Protein AF-A0A5K1BP58-F1 (afdb_monomer_lite)

Structure (mmCIF, N/CA/C/O backbone):
data_AF-A0A5K1BP58-F1
#
_entry.id   AF-A0A5K1BP58-F1
#
loop_
_atom_site.group_PDB
_atom_site.id
_atom_site.type_symbol
_atom_site.label_atom_id
_atom_site.label_alt_id
_atom_site.label_comp_id
_atom_site.label_asym_id
_atom_site.label_entity_id
_atom_site.label_seq_id
_atom_site.pdbx_PDB_ins_code
_atom_site.Cartn_x
_atom_site.Cartn_y
_atom_site.Cartn_z
_atom_site.occupancy
_atom_site.B_iso_or_equiv
_atom_site.auth_seq_id
_atom_site.auth_comp_id
_atom_site.auth_asym_id
_atom_site.auth_atom_id
_atom_site.pdbx_PDB_model_num
ATOM 1 N N . MET A 1 1 ? 9.333 -46.777 -32.039 1.00 39.84 1 MET A N 1
ATOM 2 C CA . MET A 1 1 ? 10.331 -45.766 -32.448 1.00 39.84 1 MET A CA 1
ATOM 3 C C . MET A 1 1 ? 10.439 -44.750 -31.329 1.00 39.84 1 MET A C 1
ATOM 5 O O . MET A 1 1 ? 9.431 -44.158 -30.979 1.00 39.84 1 MET A O 1
ATOM 9 N N . LYS A 1 2 ? 11.606 -44.662 -30.684 1.00 29.44 2 LYS A N 1
ATOM 10 C CA . LYS A 1 2 ? 11.881 -43.714 -29.597 1.00 29.44 2 LYS A CA 1
ATOM 11 C C . LYS A 1 2 ? 12.405 -42.427 -30.227 1.00 29.44 2 LYS A C 1
ATOM 13 O O . LYS A 1 2 ? 13.470 -42.456 -30.835 1.00 29.44 2 LYS A O 1
ATOM 18 N N . GLU A 1 3 ? 11.660 -41.340 -30.100 1.00 30.08 3 GLU A N 1
ATOM 19 C CA . GLU A 1 3 ? 12.094 -40.019 -30.545 1.00 30.08 3 GLU A CA 1
ATOM 20 C C . GLU A 1 3 ? 12.873 -39.360 -29.405 1.00 30.08 3 GLU A C 1
ATOM 22 O O . GLU A 1 3 ? 12.335 -39.007 -28.357 1.00 30.08 3 GLU A O 1
ATOM 27 N N . THR A 1 4 ? 14.192 -39.310 -29.563 1.00 33.00 4 THR A N 1
ATOM 28 C CA . THR A 1 4 ? 15.118 -38.700 -28.611 1.00 33.00 4 THR A CA 1
ATOM 29 C C . THR A 1 4 ? 14.973 -37.183 -28.644 1.00 33.00 4 THR A C 1
ATOM 31 O O . THR A 1 4 ? 15.360 -36.539 -29.621 1.00 33.00 4 THR A O 1
ATOM 34 N N . ALA A 1 5 ? 14.454 -36.614 -27.556 1.00 35.44 5 ALA A N 1
ATOM 35 C CA . ALA A 1 5 ? 14.432 -35.180 -27.312 1.00 35.44 5 ALA A CA 1
ATOM 36 C C . ALA A 1 5 ? 15.861 -34.611 -27.348 1.00 35.44 5 ALA A C 1
ATOM 38 O O . ALA A 1 5 ? 16.738 -34.984 -26.565 1.00 35.44 5 ALA A O 1
ATOM 39 N N . ARG A 1 6 ? 16.103 -33.702 -28.293 1.00 32.69 6 ARG A N 1
ATOM 40 C CA . ARG A 1 6 ? 17.369 -32.987 -28.452 1.00 32.69 6 ARG A CA 1
ATOM 41 C C . ARG A 1 6 ? 17.484 -31.970 -27.315 1.00 32.69 6 ARG A C 1
ATOM 43 O O . ARG A 1 6 ? 16.868 -30.910 -27.362 1.00 32.69 6 ARG A O 1
ATOM 50 N N . ILE A 1 7 ? 18.265 -32.309 -26.293 1.00 36.19 7 ILE A N 1
ATOM 51 C CA . ILE A 1 7 ? 18.670 -31.401 -25.214 1.00 36.19 7 ILE A CA 1
ATOM 52 C C . ILE A 1 7 ? 19.302 -30.160 -25.862 1.00 36.19 7 ILE A C 1
ATOM 54 O O . ILE A 1 7 ? 20.370 -30.248 -26.477 1.0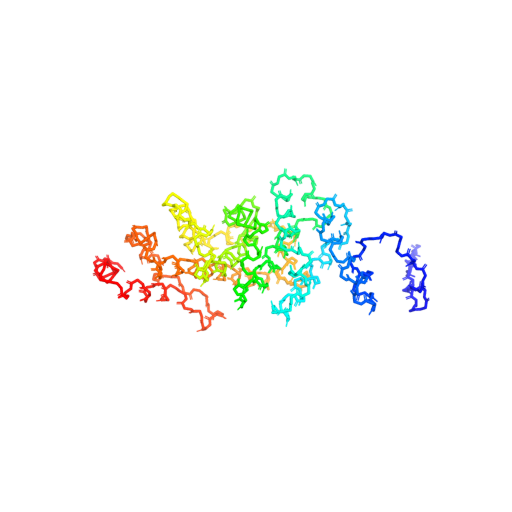0 36.19 7 ILE A O 1
ATOM 58 N N . ARG A 1 8 ? 18.631 -29.003 -25.776 1.00 36.62 8 ARG A N 1
ATOM 59 C CA . ARG A 1 8 ? 19.234 -27.717 -26.145 1.00 36.62 8 ARG A CA 1
ATOM 60 C C . ARG A 1 8 ? 20.350 -27.445 -25.140 1.00 36.62 8 ARG A C 1
ATOM 62 O O . ARG A 1 8 ? 20.094 -27.283 -23.953 1.00 36.62 8 ARG A O 1
ATOM 69 N N . ARG A 1 9 ? 21.590 -27.467 -25.629 1.00 36.41 9 ARG A N 1
ATOM 70 C CA . ARG A 1 9 ? 22.786 -27.125 -24.857 1.00 36.41 9 ARG A CA 1
ATOM 71 C C . ARG A 1 9 ? 22.635 -25.705 -24.308 1.00 36.41 9 ARG A C 1
ATOM 73 O O . ARG A 1 9 ? 22.288 -24.793 -25.055 1.00 36.41 9 ARG A O 1
ATOM 80 N N . THR A 1 10 ? 22.909 -25.544 -23.020 1.00 38.00 10 THR A N 1
ATOM 81 C CA . THR A 1 10 ? 23.137 -24.251 -22.375 1.00 38.00 10 THR A CA 1
ATOM 82 C C . THR A 1 10 ? 24.274 -23.516 -23.096 1.00 38.00 10 THR A C 1
ATOM 84 O O . THR A 1 10 ? 25.303 -24.139 -23.378 1.00 38.00 10 THR A O 1
ATOM 87 N N . PRO A 1 11 ? 24.128 -22.221 -23.429 1.00 33.44 11 PRO A N 1
ATOM 88 C CA . PRO A 1 11 ? 25.235 -21.451 -23.977 1.00 33.44 11 PRO A CA 1
ATOM 89 C C . PRO A 1 11 ? 26.313 -21.298 -22.901 1.00 33.44 11 PRO A C 1
ATOM 91 O O . PRO A 1 11 ? 26.018 -20.942 -21.760 1.00 33.44 11 PRO A O 1
ATOM 94 N N . THR A 1 12 ? 27.563 -21.581 -23.254 1.00 37.44 12 THR A N 1
ATOM 95 C CA . THR A 1 12 ? 28.723 -21.286 -22.412 1.00 37.44 12 THR A CA 1
ATOM 96 C C . THR A 1 12 ? 28.907 -19.775 -22.265 1.00 37.44 12 THR A C 1
ATOM 98 O O . THR A 1 12 ? 28.575 -18.991 -23.160 1.00 37.44 12 THR A O 1
ATOM 101 N N . THR A 1 13 ? 29.489 -19.380 -21.134 1.00 42.44 13 THR A N 1
ATOM 102 C CA . THR A 1 13 ? 29.732 -18.012 -20.642 1.00 42.44 13 THR A CA 1
ATOM 103 C C . THR A 1 13 ? 30.413 -17.060 -21.637 1.00 42.44 13 THR A C 1
ATOM 105 O O . THR A 1 13 ? 30.326 -15.848 -21.473 1.00 42.44 13 THR A O 1
ATOM 108 N N . GLU A 1 14 ? 31.030 -17.562 -22.708 1.00 32.81 14 GLU A N 1
ATOM 109 C CA . GLU A 1 14 ? 31.671 -16.744 -23.749 1.00 32.81 14 GLU A CA 1
ATOM 110 C C . GLU A 1 14 ? 30.708 -16.237 -24.839 1.00 32.81 14 GLU A C 1
ATOM 112 O O . GLU A 1 14 ? 30.996 -15.234 -25.495 1.00 32.81 14 GLU A O 1
ATOM 117 N N . THR A 1 15 ? 29.528 -16.848 -25.004 1.00 33.31 15 THR A N 1
ATOM 118 C CA . THR A 1 15 ? 28.558 -16.456 -26.054 1.00 33.31 15 THR A CA 1
ATOM 119 C C . THR A 1 15 ? 27.586 -15.338 -25.656 1.00 33.31 15 THR A C 1
ATOM 121 O O . THR A 1 15 ? 26.879 -14.814 -26.512 1.00 33.31 15 THR A O 1
ATOM 124 N N . MET A 1 16 ? 27.608 -14.879 -24.400 1.00 35.59 16 MET A N 1
ATOM 125 C CA . MET A 1 16 ? 26.837 -13.706 -23.943 1.00 35.59 16 MET A CA 1
ATOM 126 C C . MET A 1 16 ? 27.541 -12.361 -24.210 1.00 35.59 16 MET A C 1
ATOM 128 O O . MET A 1 16 ? 27.009 -11.300 -23.889 1.00 35.59 16 MET A O 1
ATOM 132 N N . SER A 1 17 ? 28.740 -12.380 -24.797 1.00 41.19 17 SER A N 1
ATOM 133 C CA . SER A 1 17 ? 29.637 -11.220 -24.882 1.00 41.19 17 SER A CA 1
ATOM 134 C C . SER A 1 17 ? 29.377 -10.252 -26.046 1.00 41.19 17 SER A C 1
ATOM 136 O O . SER A 1 17 ? 30.179 -9.344 -26.251 1.00 41.19 17 SER A O 1
ATOM 138 N N . LYS A 1 18 ? 28.277 -10.380 -26.808 1.00 38.47 18 LYS A N 1
ATOM 139 C CA . LYS A 1 18 ? 28.005 -9.461 -27.937 1.00 38.47 18 LYS A CA 1
ATOM 140 C C . LYS A 1 18 ? 26.534 -9.256 -28.319 1.00 38.47 18 LYS A C 1
ATOM 142 O O . LYS A 1 18 ? 26.235 -8.991 -29.479 1.00 38.47 18 LYS A O 1
ATOM 147 N N . TRP A 1 19 ? 25.612 -9.297 -27.359 1.00 42.03 19 TRP A N 1
ATOM 148 C CA . TRP A 1 19 ? 24.330 -8.606 -27.545 1.00 42.03 19 TRP A CA 1
ATOM 149 C C . TRP A 1 19 ? 24.497 -7.164 -27.069 1.00 42.03 19 TRP A C 1
ATOM 151 O O . TRP A 1 19 ? 24.428 -6.864 -25.879 1.00 42.03 19 TRP A O 1
ATOM 161 N N . GLN A 1 20 ? 24.829 -6.274 -28.005 1.00 46.16 20 GLN A N 1
ATOM 162 C CA . GLN A 1 20 ? 24.772 -4.841 -27.747 1.00 46.16 20 GLN A CA 1
ATOM 163 C C . GLN A 1 20 ? 23.298 -4.468 -27.631 1.00 46.16 20 GLN A C 1
ATOM 165 O O . GLN A 1 20 ? 22.574 -4.466 -28.622 1.00 46.16 20 GLN A O 1
ATOM 170 N N . CYS A 1 21 ? 22.856 -4.191 -26.407 1.00 61.09 21 CYS A N 1
ATOM 171 C CA . CYS A 1 21 ? 21.562 -3.577 -26.173 1.00 61.09 21 CYS A CA 1
ATOM 172 C C . CYS A 1 21 ? 21.518 -2.243 -26.928 1.00 61.09 21 CYS A C 1
ATOM 174 O O . CYS A 1 21 ? 22.252 -1.312 -26.600 1.00 61.09 21 CYS A O 1
ATOM 176 N N . THR A 1 22 ? 20.684 -2.163 -27.962 1.00 51.53 22 THR A N 1
ATOM 177 C CA . THR A 1 22 ? 20.500 -0.954 -28.777 1.00 51.53 22 THR A CA 1
ATOM 178 C C . THR A 1 22 ? 19.510 0.026 -28.151 1.00 51.53 22 THR A C 1
ATOM 180 O O . THR A 1 22 ? 19.392 1.159 -28.615 1.00 51.53 22 THR A O 1
ATOM 183 N N . ALA A 1 23 ? 18.805 -0.379 -27.090 1.00 57.22 23 ALA A N 1
ATOM 184 C CA . ALA A 1 23 ? 17.889 0.484 -26.364 1.00 57.22 23 ALA A CA 1
ATOM 185 C C . ALA A 1 23 ? 18.686 1.432 -25.457 1.00 57.22 23 ALA A C 1
ATOM 187 O O . ALA A 1 23 ? 19.248 1.026 -24.438 1.00 57.22 23 ALA A O 1
ATOM 188 N N . GLY A 1 24 ? 18.713 2.718 -25.810 1.00 58.06 24 GLY A N 1
ATOM 189 C CA . GLY A 1 24 ? 19.333 3.781 -25.011 1.00 58.06 24 GLY A CA 1
ATOM 190 C C . GLY A 1 24 ? 18.601 4.102 -23.699 1.00 58.06 24 GLY A C 1
ATOM 191 O O . GLY A 1 24 ? 18.733 5.224 -23.220 1.00 58.06 24 GLY A O 1
ATOM 192 N N . SER A 1 25 ? 17.794 3.176 -23.181 1.00 71.69 25 SER A N 1
ATOM 193 C CA . SER A 1 25 ? 17.038 3.249 -21.926 1.00 71.69 25 SER A CA 1
ATOM 194 C C . SER A 1 25 ? 16.909 1.872 -21.254 1.00 71.69 25 SER A C 1
ATOM 196 O O . SER A 1 25 ? 15.969 1.629 -20.524 1.00 71.69 25 SER A O 1
ATOM 198 N N . CYS A 1 26 ? 17.842 0.936 -21.457 1.00 86.50 26 CYS A N 1
ATOM 199 C CA . CYS A 1 26 ? 17.804 -0.342 -20.732 1.00 86.50 26 CYS A CA 1
ATOM 200 C C . CYS A 1 26 ? 18.307 -0.201 -19.283 1.00 86.50 26 CYS A C 1
ATOM 202 O O . CYS A 1 26 ? 19.437 0.246 -19.055 1.00 86.50 26 CYS A O 1
ATOM 204 N N . PHE A 1 27 ? 17.523 -0.681 -18.312 1.00 90.00 27 PHE A N 1
ATOM 205 C CA . PHE A 1 27 ? 17.891 -0.680 -16.891 1.00 90.00 27 PHE A CA 1
ATOM 206 C C . PHE A 1 27 ? 19.208 -1.416 -16.605 1.00 90.00 27 PHE A C 1
ATOM 208 O O . PHE A 1 27 ? 20.081 -0.902 -15.908 1.00 90.00 27 PHE A O 1
ATOM 215 N N . LEU A 1 28 ? 19.398 -2.608 -17.180 1.00 88.44 28 LEU A N 1
ATOM 216 C CA . LEU A 1 28 ? 20.611 -3.406 -16.962 1.00 88.44 28 LEU A CA 1
ATOM 217 C C . LEU A 1 28 ? 21.862 -2.742 -17.551 1.00 88.44 28 LEU A C 1
ATOM 219 O O . LEU A 1 28 ? 22.959 -2.922 -17.022 1.00 88.44 28 LEU A O 1
ATOM 223 N N . CYS A 1 29 ? 21.714 -1.974 -18.633 1.00 89.25 29 CYS A N 1
ATOM 224 C CA . CYS A 1 29 ? 22.800 -1.162 -19.173 1.00 89.25 29 CYS A CA 1
ATOM 225 C C . CYS A 1 29 ? 23.133 0.005 -18.244 1.00 89.25 29 CYS A C 1
ATOM 227 O O . CYS A 1 29 ? 24.311 0.222 -17.973 1.00 89.25 29 CYS A O 1
ATOM 229 N N . ALA A 1 30 ? 22.121 0.693 -17.706 1.00 90.44 30 ALA A N 1
ATOM 230 C CA . ALA A 1 30 ? 22.322 1.754 -16.721 1.00 90.44 30 ALA A CA 1
ATOM 231 C C . ALA A 1 30 ? 23.035 1.228 -15.461 1.00 90.44 30 ALA A C 1
ATOM 233 O O . ALA A 1 30 ? 23.990 1.837 -14.991 1.00 90.44 30 ALA A O 1
ATOM 234 N N . MET A 1 31 ? 22.666 0.040 -14.973 1.00 89.75 31 MET A N 1
ATOM 235 C CA . MET A 1 31 ? 23.330 -0.617 -13.838 1.00 89.75 31 MET A CA 1
ATOM 236 C C . MET A 1 31 ? 24.810 -0.959 -14.083 1.00 89.75 31 MET A C 1
ATOM 238 O O . MET A 1 31 ? 25.577 -1.041 -13.129 1.00 89.75 31 MET A O 1
ATOM 242 N N . LYS A 1 32 ? 25.220 -1.184 -15.338 1.00 90.56 32 LYS A N 1
ATOM 243 C CA . LYS A 1 32 ? 26.609 -1.518 -15.709 1.00 90.56 32 LYS A CA 1
ATOM 244 C C . LYS A 1 32 ? 27.457 -0.297 -16.071 1.00 90.56 32 LYS A C 1
ATOM 246 O O . LYS A 1 32 ? 28.659 -0.448 -16.283 1.00 90.56 32 LYS A O 1
ATOM 251 N N . GLU A 1 33 ? 26.850 0.880 -16.191 1.00 92.06 33 GLU A N 1
ATOM 252 C CA . GLU A 1 33 ? 27.558 2.107 -16.545 1.00 92.06 33 GLU A CA 1
ATOM 253 C C . GLU A 1 33 ? 28.444 2.556 -15.378 1.00 92.06 33 GLU A C 1
ATOM 255 O O . GLU A 1 33 ? 27.967 2.868 -14.290 1.00 92.06 33 GLU A O 1
ATOM 260 N N . SER A 1 34 ? 29.756 2.574 -15.605 1.00 91.94 34 SER A N 1
ATOM 261 C CA . SER A 1 34 ? 30.747 2.910 -14.583 1.00 91.94 34 SER A CA 1
ATOM 262 C C . SER A 1 34 ? 30.957 4.414 -14.435 1.00 91.94 34 SER A C 1
ATOM 264 O O . SER A 1 34 ? 31.454 4.859 -13.401 1.00 91.94 34 SER A O 1
ATOM 266 N N . ASN A 1 35 ? 30.591 5.213 -15.442 1.00 92.38 35 ASN A N 1
ATOM 267 C CA . ASN A 1 35 ? 30.646 6.664 -15.358 1.00 92.38 35 ASN A CA 1
ATOM 268 C C . ASN A 1 35 ? 29.411 7.207 -14.611 1.00 92.38 35 ASN A C 1
ATOM 270 O O . ASN A 1 35 ? 28.300 7.090 -15.135 1.00 92.38 35 ASN A O 1
ATOM 274 N N . PRO A 1 36 ? 29.577 7.879 -13.454 1.00 90.06 36 PRO A N 1
ATOM 275 C CA . PRO A 1 36 ? 28.446 8.347 -12.654 1.00 90.06 36 PRO A CA 1
ATOM 276 C C . PRO A 1 36 ? 27.491 9.258 -13.430 1.00 90.06 36 PRO A C 1
ATOM 278 O O . PRO A 1 36 ? 26.294 9.005 -13.448 1.00 90.06 36 PRO A O 1
ATOM 281 N N . CYS A 1 37 ? 27.998 10.255 -14.161 1.00 89.94 37 CYS A N 1
ATOM 282 C CA . CYS A 1 37 ? 27.147 11.187 -14.908 1.00 89.94 37 CYS A CA 1
ATOM 283 C C . CYS A 1 37 ? 26.307 10.481 -15.983 1.00 89.94 37 CYS A C 1
ATOM 285 O O . CYS A 1 37 ? 25.134 10.806 -16.171 1.00 89.94 37 CYS A O 1
ATOM 287 N N . LYS A 1 38 ? 26.889 9.499 -16.682 1.00 91.50 38 LYS A N 1
ATOM 288 C CA . LYS A 1 38 ? 26.158 8.701 -17.676 1.00 91.50 38 LYS A CA 1
ATOM 289 C C . LYS A 1 38 ? 25.139 7.774 -17.018 1.00 91.50 38 LYS A C 1
ATOM 291 O O . LYS A 1 38 ? 24.032 7.656 -17.534 1.00 91.50 38 LYS A O 1
ATOM 296 N N . ARG A 1 39 ? 25.488 7.163 -15.881 1.00 92.19 39 ARG A N 1
ATOM 297 C CA . ARG A 1 39 ? 24.596 6.299 -15.098 1.00 92.19 39 ARG A CA 1
ATOM 298 C C . ARG A 1 39 ? 23.369 7.069 -14.615 1.00 92.19 39 ARG A C 1
ATOM 300 O O . ARG A 1 39 ? 22.249 6.623 -14.840 1.00 92.19 39 ARG A O 1
ATOM 307 N N . MET A 1 40 ? 23.577 8.264 -14.061 1.00 90.38 40 MET A N 1
ATOM 308 C CA . MET A 1 40 ? 22.504 9.172 -13.642 1.00 90.38 40 MET A CA 1
ATOM 309 C C . MET A 1 40 ? 21.576 9.516 -14.812 1.00 90.38 40 MET A C 1
ATOM 311 O O . MET A 1 40 ? 20.371 9.295 -14.732 1.00 90.38 40 MET A O 1
ATOM 315 N N . ALA A 1 41 ? 22.134 9.984 -15.936 1.00 91.69 41 ALA A N 1
ATOM 316 C CA . ALA A 1 41 ? 21.345 10.323 -17.120 1.00 91.69 41 ALA A CA 1
ATOM 317 C C . ALA A 1 41 ? 20.565 9.114 -17.673 1.00 91.69 41 ALA A C 1
ATOM 319 O O . ALA A 1 41 ? 19.422 9.261 -18.111 1.00 91.69 41 ALA A O 1
ATOM 320 N N . ALA A 1 42 ? 21.161 7.919 -17.627 1.00 92.44 42 ALA A N 1
ATOM 321 C CA . ALA A 1 42 ? 20.520 6.683 -18.054 1.00 92.44 42 ALA A CA 1
ATOM 322 C C . ALA A 1 42 ? 19.344 6.295 -17.144 1.00 92.44 42 ALA A C 1
ATOM 324 O O . ALA A 1 42 ? 18.286 5.948 -17.666 1.00 92.44 42 ALA A O 1
ATOM 325 N N . PHE A 1 43 ? 19.481 6.400 -15.816 1.00 94.00 43 PHE A N 1
ATOM 326 C CA . PHE A 1 43 ? 18.372 6.134 -14.893 1.00 94.00 43 PHE A CA 1
ATOM 327 C C . PHE A 1 43 ? 17.255 7.161 -15.008 1.00 94.00 43 PHE A C 1
ATOM 329 O O . PHE A 1 43 ? 16.098 6.764 -15.118 1.00 94.00 43 PHE A O 1
ATOM 336 N N . SER A 1 44 ? 17.576 8.457 -15.064 1.00 93.06 44 SER A N 1
ATOM 337 C CA . SER A 1 44 ? 16.557 9.495 -15.258 1.00 93.06 44 SER A CA 1
ATOM 338 C C . SER A 1 44 ? 15.758 9.265 -16.539 1.00 93.06 44 SER A C 1
ATOM 340 O O . SER A 1 44 ? 14.540 9.426 -16.556 1.00 93.06 44 SER A O 1
ATOM 342 N N . LYS A 1 45 ? 16.430 8.848 -17.619 1.00 93.44 45 LYS A N 1
ATOM 343 C CA . LYS A 1 45 ? 15.752 8.495 -18.866 1.00 93.44 45 LYS A CA 1
ATOM 344 C C . LYS A 1 45 ? 14.911 7.224 -18.722 1.00 93.44 45 LYS A C 1
ATOM 346 O O . LYS A 1 45 ? 13.759 7.226 -19.139 1.00 93.44 45 LYS A O 1
ATOM 351 N N . TYR A 1 46 ? 15.461 6.168 -18.119 1.00 94.12 46 TYR A N 1
ATOM 352 C CA . TYR A 1 46 ? 14.746 4.910 -17.899 1.00 94.12 46 TYR A CA 1
ATOM 353 C C . TYR A 1 46 ? 13.443 5.128 -17.127 1.00 94.12 46 TYR A C 1
ATOM 355 O O . TYR A 1 46 ? 12.375 4.770 -17.613 1.00 94.12 46 TYR A O 1
ATOM 363 N N . PHE A 1 47 ? 13.517 5.773 -15.962 1.00 95.38 47 PHE A N 1
ATOM 364 C CA . PHE A 1 47 ? 12.361 6.009 -15.102 1.00 95.38 47 PHE A CA 1
ATOM 365 C C . PHE A 1 47 ? 11.305 6.902 -15.768 1.00 95.38 47 PHE A C 1
ATOM 367 O O . PHE A 1 47 ? 10.107 6.679 -15.600 1.00 95.38 47 PHE A O 1
ATOM 374 N N . LYS A 1 48 ? 11.708 7.851 -16.615 1.00 93.12 48 LYS A N 1
ATOM 375 C CA . LYS A 1 48 ? 10.753 8.657 -17.384 1.00 93.12 48 LYS A CA 1
ATOM 376 C C . LYS A 1 48 ? 9.962 7.845 -18.420 1.00 93.12 48 LYS A C 1
ATOM 378 O O . LYS A 1 48 ? 8.816 8.173 -18.714 1.00 93.12 48 LYS A O 1
ATOM 383 N N . GLU A 1 49 ? 10.572 6.819 -19.005 1.00 92.62 49 GLU A N 1
ATOM 384 C CA . GLU A 1 49 ? 9.999 6.073 -20.133 1.00 92.62 49 GLU A CA 1
ATOM 385 C C . GLU A 1 49 ? 9.325 4.757 -19.705 1.00 92.62 49 GLU A C 1
ATOM 387 O O . GLU A 1 49 ? 8.408 4.299 -20.381 1.00 92.62 49 GLU A O 1
ATOM 392 N N . VAL A 1 50 ? 9.735 4.162 -18.578 1.00 92.38 50 VAL A N 1
ATOM 393 C CA . VAL A 1 50 ? 9.376 2.783 -18.192 1.00 92.38 50 VAL A CA 1
ATOM 394 C C . VAL A 1 50 ? 7.870 2.515 -18.141 1.00 92.38 50 VAL A C 1
ATOM 396 O O . VAL A 1 50 ? 7.436 1.453 -18.571 1.00 92.38 50 VAL A O 1
ATOM 399 N N . ALA A 1 51 ? 7.057 3.471 -17.685 1.00 90.81 51 ALA A N 1
ATOM 400 C CA . ALA A 1 51 ? 5.608 3.285 -17.594 1.00 90.81 51 ALA A CA 1
ATOM 401 C C . ALA A 1 51 ? 4.907 3.229 -18.964 1.00 90.81 51 ALA A C 1
ATOM 403 O O . ALA A 1 51 ? 3.809 2.684 -19.074 1.00 90.81 51 ALA A O 1
ATOM 404 N N . HIS A 1 52 ? 5.550 3.748 -20.012 1.00 88.38 52 HIS A N 1
ATOM 405 C CA . HIS A 1 52 ? 4.999 3.870 -21.363 1.00 88.38 52 HIS A CA 1
ATOM 406 C C . HIS A 1 52 ? 5.541 2.807 -22.326 1.00 88.38 52 HIS A C 1
ATOM 408 O O . HIS A 1 52 ? 5.040 2.676 -23.440 1.00 88.38 52 HIS A O 1
ATOM 414 N N . ASN A 1 53 ? 6.556 2.050 -21.907 1.00 86.19 53 ASN A N 1
ATOM 415 C CA . ASN A 1 53 ? 7.200 1.036 -22.727 1.00 86.19 53 ASN A CA 1
ATOM 416 C C . ASN A 1 53 ? 6.621 -0.349 -22.421 1.00 86.19 53 ASN A C 1
ATOM 418 O O . ASN A 1 53 ? 6.482 -0.729 -21.260 1.00 86.19 53 ASN A O 1
ATOM 422 N N . ASP A 1 54 ? 6.350 -1.133 -23.462 1.00 86.31 54 ASP A N 1
ATOM 423 C CA . ASP A 1 54 ? 5.961 -2.541 -23.325 1.00 86.31 54 ASP A CA 1
ATOM 424 C C . ASP A 1 54 ? 7.211 -3.431 -23.297 1.00 86.31 54 ASP A C 1
ATOM 426 O O . ASP A 1 54 ? 7.499 -4.177 -24.234 1.00 86.31 54 ASP A O 1
ATOM 430 N N . ASP A 1 55 ? 8.001 -3.294 -22.230 1.00 86.38 55 ASP A N 1
ATOM 431 C CA . ASP A 1 55 ? 9.187 -4.121 -21.997 1.00 86.38 55 ASP A CA 1
ATOM 432 C C . ASP A 1 55 ? 8.775 -5.481 -21.395 1.00 86.38 55 ASP A C 1
ATOM 434 O O . ASP A 1 55 ? 8.286 -5.517 -20.260 1.00 86.38 55 ASP A O 1
ATOM 438 N N . PRO A 1 56 ? 8.973 -6.611 -22.106 1.00 85.06 56 PRO A N 1
ATOM 439 C CA . PRO A 1 56 ? 8.615 -7.934 -21.594 1.00 85.06 56 PRO A CA 1
ATOM 440 C C . PRO A 1 56 ? 9.399 -8.329 -20.332 1.00 85.06 56 PRO A C 1
ATOM 442 O O . PRO A 1 56 ? 8.929 -9.177 -19.576 1.00 85.06 56 PRO A O 1
ATOM 445 N N . ASP A 1 57 ? 10.559 -7.711 -20.080 1.00 88.88 57 ASP A N 1
ATOM 446 C CA . ASP A 1 57 ? 11.416 -7.997 -18.926 1.00 88.88 57 ASP A CA 1
ATOM 447 C C . ASP A 1 57 ? 11.154 -7.050 -17.735 1.00 88.88 57 ASP A C 1
ATOM 449 O O . ASP A 1 57 ? 11.833 -7.136 -16.704 1.00 88.88 57 ASP A O 1
ATOM 453 N N . LEU A 1 58 ? 10.156 -6.159 -17.824 1.00 93.94 58 LEU A N 1
ATOM 454 C CA . LEU A 1 58 ? 9.880 -5.143 -16.801 1.00 93.94 58 LEU A CA 1
ATOM 455 C C . LEU A 1 58 ? 9.682 -5.746 -15.404 1.00 93.94 58 LEU A C 1
ATOM 457 O O . LEU A 1 58 ? 10.213 -5.234 -14.420 1.00 93.94 58 LEU A O 1
ATOM 461 N N . VAL A 1 59 ? 8.983 -6.874 -15.298 1.00 95.19 59 VAL A N 1
ATOM 462 C CA . VAL A 1 59 ? 8.740 -7.550 -14.011 1.00 95.19 59 VAL A CA 1
ATOM 463 C C . VAL A 1 59 ? 10.039 -7.999 -13.347 1.00 95.19 59 VAL A C 1
ATOM 465 O O . VAL A 1 59 ? 10.200 -7.842 -12.136 1.00 95.19 59 VAL A O 1
ATOM 468 N N . LEU A 1 60 ? 11.004 -8.494 -14.128 1.00 94.25 60 LEU A N 1
ATOM 469 C CA . LEU A 1 60 ? 12.322 -8.869 -13.616 1.00 94.25 60 LEU A CA 1
ATOM 470 C C . LEU A 1 60 ? 13.080 -7.639 -13.100 1.00 94.25 60 LEU A C 1
ATOM 472 O O . LEU A 1 60 ? 13.733 -7.701 -12.050 1.00 94.25 60 LEU A O 1
ATOM 476 N N . VAL A 1 61 ? 12.971 -6.514 -13.812 1.00 95.75 61 VAL A N 1
ATOM 477 C CA . VAL A 1 61 ? 13.555 -5.242 -13.377 1.00 95.75 61 VAL A CA 1
ATOM 478 C C . VAL A 1 61 ? 12.917 -4.765 -12.074 1.00 95.75 61 VAL A C 1
ATOM 480 O O . VAL A 1 61 ? 13.646 -4.462 -11.130 1.00 95.75 61 VAL A O 1
ATOM 483 N N . LEU A 1 62 ? 11.587 -4.751 -11.969 1.00 97.69 62 LEU A N 1
ATOM 484 C CA . LEU A 1 62 ? 10.890 -4.313 -10.756 1.00 97.69 62 LEU A CA 1
ATOM 485 C C . LEU A 1 62 ? 11.156 -5.237 -9.565 1.00 97.69 62 LEU A C 1
ATOM 487 O O . LEU A 1 62 ? 11.415 -4.753 -8.466 1.00 97.69 62 LEU A O 1
ATOM 491 N N . SER A 1 63 ? 11.192 -6.556 -9.768 1.00 96.19 63 SER A N 1
ATOM 492 C CA . SER A 1 63 ? 11.583 -7.496 -8.711 1.00 96.19 63 SER A CA 1
ATOM 493 C C . SER A 1 63 ? 13.013 -7.231 -8.224 1.00 96.19 63 SER A C 1
ATOM 495 O O . SER A 1 63 ? 13.303 -7.364 -7.032 1.00 96.19 63 SER A O 1
ATOM 497 N N . SER A 1 64 ? 13.919 -6.850 -9.129 1.00 96.25 64 SER A N 1
ATOM 498 C CA . SER A 1 64 ? 15.299 -6.492 -8.784 1.00 96.25 64 SER A CA 1
ATOM 499 C C . SER A 1 64 ? 15.368 -5.160 -8.033 1.00 96.25 64 SER A C 1
ATOM 501 O O . SER A 1 64 ? 16.031 -5.084 -7.000 1.00 96.25 64 SER A O 1
ATOM 503 N N . LEU A 1 65 ? 14.640 -4.138 -8.497 1.00 97.25 65 LEU A N 1
ATOM 504 C CA . LEU A 1 65 ? 14.514 -2.834 -7.837 1.00 97.25 65 LEU A CA 1
ATOM 505 C C . LEU A 1 65 ? 13.947 -2.970 -6.426 1.00 97.25 65 LEU A C 1
ATOM 507 O O . LEU A 1 65 ? 14.518 -2.428 -5.487 1.00 97.25 65 LEU A O 1
ATOM 511 N N . TRP A 1 66 ? 12.886 -3.757 -6.253 1.00 97.56 66 TRP A N 1
ATOM 512 C CA . TRP A 1 66 ? 12.336 -4.067 -4.938 1.00 97.56 66 TRP A CA 1
ATOM 513 C C . TRP A 1 66 ? 13.368 -4.749 -4.035 1.00 97.56 66 TRP A C 1
ATOM 515 O O . TRP A 1 66 ? 13.527 -4.363 -2.876 1.00 97.56 66 TRP A O 1
ATOM 525 N N . SER A 1 67 ? 14.123 -5.726 -4.555 1.00 96.88 67 SER A N 1
ATOM 526 C CA . SER A 1 67 ? 15.187 -6.361 -3.771 1.00 96.88 67 SER A CA 1
ATOM 527 C C . SER A 1 67 ? 16.288 -5.378 -3.363 1.00 96.88 67 SER A C 1
ATOM 529 O O . SER A 1 67 ? 16.888 -5.595 -2.310 1.00 96.88 67 SER A O 1
ATOM 531 N N . ILE A 1 68 ? 16.599 -4.369 -4.181 1.00 97.12 68 ILE A N 1
ATOM 532 C CA . ILE A 1 68 ? 17.574 -3.324 -3.845 1.00 97.12 68 ILE A CA 1
ATOM 533 C C . ILE A 1 68 ? 16.982 -2.400 -2.779 1.00 97.12 68 ILE A C 1
ATOM 535 O O . ILE A 1 68 ? 17.588 -2.256 -1.723 1.00 97.12 68 ILE A O 1
ATOM 539 N N . ALA A 1 69 ? 15.764 -1.895 -2.990 1.00 97.31 69 ALA A N 1
ATOM 540 C CA . ALA A 1 69 ? 15.048 -1.032 -2.050 1.00 97.31 69 ALA A CA 1
ATOM 541 C C . ALA A 1 69 ? 14.912 -1.666 -0.656 1.00 97.31 69 ALA A C 1
ATOM 543 O O . ALA A 1 69 ? 15.061 -0.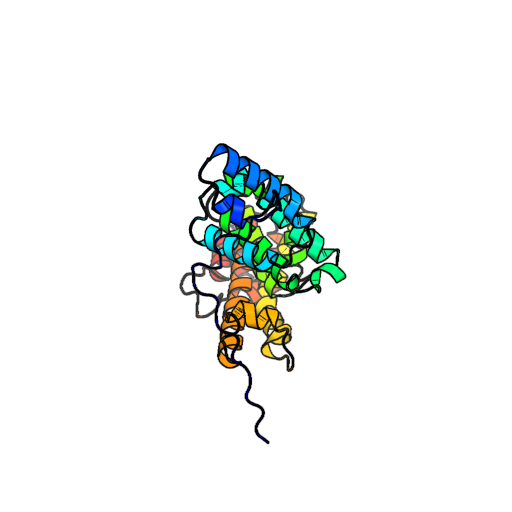998 0.355 1.00 97.31 69 ALA A O 1
ATOM 544 N N . MET A 1 70 ? 14.677 -2.978 -0.578 1.00 95.56 70 MET A N 1
ATOM 545 C CA . MET A 1 70 ? 14.620 -3.698 0.700 1.00 95.56 70 MET A CA 1
ATOM 546 C C . MET A 1 70 ? 15.980 -3.833 1.398 1.00 95.56 70 MET A C 1
ATOM 548 O O . MET A 1 70 ? 16.028 -3.932 2.620 1.00 95.56 70 MET A O 1
ATOM 552 N N . LYS A 1 71 ? 17.081 -3.902 0.642 1.00 97.38 71 LYS A N 1
ATOM 553 C CA . LYS A 1 71 ? 18.439 -4.042 1.198 1.00 97.38 71 LYS A CA 1
ATOM 554 C C . LYS A 1 71 ? 19.050 -2.696 1.571 1.00 97.38 71 LYS A C 1
ATOM 556 O O . LYS A 1 71 ? 19.866 -2.638 2.483 1.00 97.38 71 LYS A O 1
ATOM 561 N N . GLN A 1 72 ? 18.702 -1.658 0.821 1.00 96.50 72 GLN A N 1
ATOM 562 C CA . GLN A 1 72 ? 19.266 -0.317 0.904 1.00 96.50 72 GLN A CA 1
ATOM 563 C C . GLN A 1 72 ? 18.131 0.720 0.811 1.00 96.50 72 GLN A C 1
ATOM 565 O O . GLN A 1 72 ? 18.068 1.475 -0.158 1.00 96.50 72 GLN A O 1
ATOM 570 N N . PRO A 1 73 ? 17.201 0.739 1.787 1.00 96.62 73 PRO A N 1
ATOM 571 C CA . PRO A 1 73 ? 16.037 1.631 1.760 1.00 96.62 73 PRO A CA 1
ATOM 572 C C . PRO A 1 73 ? 16.413 3.113 1.853 1.00 96.62 73 PRO A C 1
ATOM 574 O O . PRO A 1 73 ? 15.641 3.963 1.425 1.00 96.62 73 PRO A O 1
ATOM 577 N N . ASP A 1 74 ? 17.610 3.414 2.358 1.00 97.31 74 ASP A N 1
ATOM 578 C CA . ASP A 1 74 ? 18.093 4.780 2.561 1.00 97.31 74 ASP A CA 1
ATOM 579 C C . ASP A 1 74 ? 19.023 5.241 1.415 1.00 97.31 74 ASP A C 1
ATOM 581 O O . ASP A 1 74 ? 19.546 6.354 1.451 1.00 97.31 74 ASP A O 1
ATOM 585 N N . ASP A 1 75 ? 19.257 4.398 0.395 1.00 96.25 75 ASP A N 1
ATOM 586 C CA . ASP A 1 75 ? 20.079 4.761 -0.766 1.00 96.25 75 ASP A CA 1
ATOM 587 C C . ASP A 1 75 ? 19.299 5.705 -1.700 1.00 96.25 75 ASP A C 1
ATOM 589 O O . ASP A 1 75 ? 18.256 5.318 -2.243 1.00 96.25 75 ASP A O 1
ATOM 593 N N . PRO A 1 76 ? 19.791 6.940 -1.919 1.00 95.31 76 PRO A N 1
ATOM 594 C CA . PRO A 1 76 ? 19.082 7.940 -2.700 1.00 95.31 76 PRO A CA 1
ATOM 595 C C . PRO A 1 76 ? 19.165 7.718 -4.210 1.00 95.31 76 PRO A C 1
ATOM 597 O O . PRO A 1 76 ? 18.488 8.442 -4.937 1.00 95.31 76 PRO A O 1
ATOM 600 N N . GLU A 1 77 ? 19.958 6.762 -4.709 1.00 93.38 77 GLU A N 1
ATOM 601 C CA . GLU A 1 77 ? 20.242 6.626 -6.139 1.00 93.38 77 GLU A CA 1
ATOM 602 C C . GLU A 1 77 ? 18.967 6.596 -6.992 1.00 93.38 77 GLU A C 1
ATOM 604 O O . GLU A 1 77 ? 18.816 7.415 -7.892 1.00 93.38 77 GLU A O 1
ATOM 609 N N . PHE A 1 78 ? 18.010 5.711 -6.713 1.00 96.00 78 PHE A N 1
ATOM 610 C CA . PHE A 1 78 ? 16.775 5.655 -7.505 1.00 96.00 78 PHE A CA 1
ATOM 611 C C . PHE A 1 78 ? 15.727 6.711 -7.123 1.00 96.00 78 PHE A C 1
ATOM 613 O O . PHE A 1 78 ? 15.133 7.281 -8.048 1.00 96.00 78 PHE A O 1
ATOM 620 N N . PRO A 1 79 ? 15.505 7.029 -5.828 1.00 96.69 79 PRO A N 1
ATOM 621 C CA . PRO A 1 79 ? 14.688 8.175 -5.422 1.00 96.69 79 PRO A CA 1
ATOM 622 C C . PRO A 1 79 ? 15.045 9.471 -6.162 1.00 96.69 79 PRO A C 1
ATOM 624 O O . PRO A 1 79 ? 14.160 10.120 -6.715 1.00 96.69 79 PRO A O 1
ATOM 627 N N . MET A 1 80 ? 16.338 9.793 -6.284 1.00 93.62 80 MET A N 1
ATOM 628 C CA . MET A 1 80 ? 16.820 11.005 -6.961 1.00 93.62 80 MET A CA 1
ATOM 629 C C . MET A 1 80 ? 16.543 11.046 -8.469 1.00 93.62 80 MET A C 1
ATOM 631 O O . MET A 1 80 ? 16.593 12.124 -9.064 1.00 93.62 80 MET A O 1
ATOM 635 N N . PHE A 1 81 ? 16.275 9.905 -9.111 1.00 93.00 81 PHE A N 1
ATOM 636 C CA . PHE A 1 81 ? 16.087 9.820 -10.566 1.00 93.00 81 PHE A CA 1
ATOM 637 C C . PHE A 1 81 ? 14.655 9.493 -10.991 1.00 93.00 81 PHE A C 1
ATOM 639 O O . PHE A 1 81 ? 14.432 9.169 -12.157 1.00 93.00 81 PHE A O 1
ATOM 646 N N . GLY A 1 82 ? 13.684 9.645 -10.087 1.00 95.44 82 GLY A N 1
ATOM 647 C CA . GLY A 1 82 ? 12.263 9.626 -10.433 1.00 95.44 82 GLY A CA 1
ATOM 648 C C . GLY A 1 82 ? 11.581 8.267 -10.299 1.00 95.44 82 GLY A C 1
ATOM 649 O O . GLY A 1 82 ? 10.506 8.087 -10.868 1.00 95.44 82 GLY A O 1
ATOM 650 N N . ILE A 1 83 ? 12.149 7.327 -9.531 1.00 98.00 83 ILE A N 1
ATOM 651 C CA . ILE A 1 83 ? 11.535 6.004 -9.328 1.00 98.00 83 ILE A CA 1
ATOM 652 C C . ILE A 1 83 ? 10.095 6.095 -8.807 1.00 98.00 83 ILE A C 1
ATOM 654 O O . ILE A 1 83 ? 9.240 5.346 -9.270 1.00 98.00 83 ILE A O 1
ATOM 658 N N . PHE A 1 84 ? 9.791 7.029 -7.898 1.00 98.69 84 PHE A N 1
ATOM 659 C CA . PHE A 1 84 ? 8.442 7.177 -7.343 1.00 98.69 84 PHE A CA 1
ATOM 660 C C . PHE A 1 84 ? 7.414 7.558 -8.404 1.00 98.69 84 PHE A C 1
ATOM 662 O O . PHE A 1 84 ? 6.336 6.969 -8.445 1.00 98.69 84 PHE A O 1
ATOM 669 N N . HIS A 1 85 ? 7.769 8.483 -9.297 1.00 98.31 85 HIS A N 1
ATOM 670 C CA . HIS A 1 85 ? 6.892 8.895 -10.387 1.00 98.31 85 HIS A CA 1
ATOM 671 C C . HIS A 1 85 ? 6.610 7.721 -11.328 1.00 98.31 85 HIS A C 1
ATOM 673 O O . HIS A 1 85 ? 5.456 7.453 -11.653 1.00 98.31 85 HIS A O 1
ATOM 679 N N . SER A 1 86 ? 7.644 6.953 -11.682 1.00 97.94 86 SER A N 1
ATOM 680 C CA . SER A 1 86 ? 7.491 5.746 -12.497 1.00 97.94 86 SER A CA 1
ATOM 681 C C . SER A 1 86 ? 6.598 4.699 -11.843 1.00 97.94 86 SER A C 1
ATOM 683 O O . SER A 1 86 ? 5.748 4.119 -12.511 1.00 97.94 86 SER A O 1
ATOM 685 N N . MET A 1 87 ? 6.796 4.427 -10.547 1.00 98.75 87 MET A N 1
ATOM 686 C CA . MET A 1 87 ? 5.994 3.434 -9.829 1.00 98.75 87 MET A CA 1
ATOM 687 C C . MET A 1 87 ? 4.534 3.882 -9.735 1.00 98.75 87 MET A C 1
ATOM 689 O O . MET A 1 87 ? 3.644 3.060 -9.931 1.00 98.75 87 MET A O 1
ATOM 693 N N . SER A 1 88 ? 4.292 5.179 -9.510 1.00 98.75 88 SER A N 1
ATOM 694 C CA . SER A 1 88 ? 2.948 5.759 -9.528 1.00 98.75 88 SER A CA 1
ATOM 695 C C . SER A 1 88 ? 2.258 5.526 -10.876 1.00 98.75 88 SER A C 1
ATOM 697 O O . SER A 1 88 ? 1.198 4.905 -10.932 1.00 98.75 88 SER A O 1
ATOM 699 N N . GLN A 1 89 ? 2.919 5.894 -11.980 1.00 98.62 89 GLN A N 1
ATOM 700 C CA . GLN A 1 89 ? 2.383 5.712 -13.334 1.00 98.62 89 GLN A CA 1
ATOM 701 C C . GLN A 1 89 ? 2.140 4.243 -13.700 1.00 98.62 89 GLN A C 1
ATOM 703 O O . GLN A 1 89 ? 1.178 3.931 -14.397 1.00 98.62 89 GLN A O 1
ATOM 708 N N . LEU A 1 90 ? 2.989 3.321 -13.237 1.00 98.69 90 LEU A N 1
ATOM 709 C CA . LEU A 1 90 ? 2.794 1.885 -13.459 1.00 98.69 90 LEU A CA 1
ATOM 710 C C . LEU A 1 90 ? 1.556 1.350 -12.725 1.00 98.69 90 LEU A C 1
ATOM 712 O O . LEU A 1 90 ? 0.829 0.528 -13.284 1.00 98.69 90 LEU A O 1
ATOM 716 N N . ILE A 1 91 ? 1.293 1.823 -11.502 1.00 98.81 91 ILE A N 1
ATOM 717 C CA . ILE A 1 91 ? 0.068 1.474 -10.770 1.00 98.81 91 ILE A CA 1
ATOM 718 C C . ILE A 1 91 ? -1.152 2.083 -11.470 1.00 98.81 91 ILE A C 1
ATOM 720 O O . ILE A 1 91 ? -2.136 1.382 -11.697 1.00 98.81 91 ILE A O 1
ATOM 724 N N . GLU A 1 92 ? -1.090 3.354 -11.871 1.00 98.56 92 GLU A N 1
ATOM 725 C CA . GLU A 1 92 ? -2.174 4.005 -12.616 1.00 98.56 92 GLU A CA 1
ATOM 726 C C . GLU A 1 92 ? -2.481 3.280 -13.928 1.00 98.56 92 GLU A C 1
ATOM 728 O O . GLU A 1 92 ? -3.647 3.056 -14.256 1.00 98.56 92 GLU A O 1
ATOM 733 N N . ARG A 1 93 ? -1.452 2.860 -14.671 1.00 98.25 93 ARG A N 1
ATOM 734 C CA . ARG A 1 93 ? -1.630 2.088 -15.902 1.00 98.25 93 ARG A CA 1
ATOM 735 C C . ARG A 1 93 ? -2.313 0.753 -15.623 1.00 98.25 93 ARG A C 1
ATOM 737 O O . ARG A 1 93 ? -3.262 0.415 -16.317 1.00 98.25 93 ARG A O 1
ATOM 744 N N . ALA A 1 94 ? -1.901 0.032 -14.582 1.00 98.19 94 ALA A N 1
ATOM 745 C CA . ALA A 1 94 ? -2.545 -1.222 -14.193 1.00 98.19 94 ALA A CA 1
ATOM 746 C C . ALA A 1 94 ? -4.024 -1.063 -13.824 1.00 98.19 94 ALA A C 1
ATOM 748 O O . ALA A 1 94 ? -4.834 -1.929 -14.147 1.00 98.19 94 ALA A O 1
ATOM 749 N N . LEU A 1 95 ? -4.377 0.037 -13.155 1.00 98.38 95 LEU A N 1
ATOM 750 C CA . LEU A 1 95 ? -5.756 0.332 -12.768 1.00 98.38 95 LEU A CA 1
ATOM 751 C C . LEU A 1 95 ? -6.641 0.683 -13.975 1.00 98.38 95 LEU A C 1
ATOM 753 O O . LEU A 1 95 ? -7.831 0.370 -13.970 1.00 98.38 95 LEU A O 1
ATOM 757 N N . ASN A 1 96 ? -6.071 1.311 -15.008 1.00 98.19 96 ASN A N 1
ATOM 758 C CA . ASN A 1 96 ? -6.830 1.873 -16.130 1.00 98.19 96 ASN A CA 1
ATOM 759 C C . ASN A 1 96 ? -6.765 1.047 -17.427 1.00 98.19 96 ASN A C 1
ATOM 761 O O . ASN A 1 96 ? -7.651 1.173 -18.271 1.00 98.19 96 ASN A O 1
ATOM 765 N N . ASP A 1 97 ? -5.757 0.192 -17.593 1.00 97.69 97 ASP A N 1
ATOM 766 C CA . ASP A 1 97 ? -5.517 -0.593 -18.804 1.00 97.69 97 ASP A CA 1
ATOM 767 C C . ASP A 1 97 ? -5.487 -2.095 -18.484 1.00 97.69 97 ASP A C 1
ATOM 769 O O . ASP A 1 97 ? -4.452 -2.699 -18.186 1.00 97.69 97 ASP A O 1
ATOM 773 N N . LYS A 1 98 ? -6.672 -2.714 -18.546 1.00 96.75 98 LYS A N 1
ATOM 774 C CA . LYS A 1 98 ? -6.835 -4.149 -18.280 1.00 96.75 98 LYS A CA 1
ATOM 775 C C . LYS A 1 98 ? -6.151 -5.016 -19.332 1.00 96.75 98 LYS A C 1
ATOM 777 O O . LYS A 1 98 ? -5.713 -6.111 -18.988 1.00 96.75 98 LYS A O 1
ATOM 782 N N . GLU A 1 99 ? -6.085 -4.582 -20.588 1.00 97.12 99 GLU A N 1
ATOM 783 C CA . GLU A 1 99 ? -5.427 -5.366 -21.638 1.00 97.12 99 GLU A CA 1
ATOM 784 C C . GLU A 1 99 ? -3.924 -5.422 -21.380 1.00 97.12 99 GLU A C 1
ATOM 786 O O . GLU A 1 99 ? -3.332 -6.504 -21.398 1.00 97.12 99 GLU A O 1
ATOM 791 N N . TRP A 1 100 ? -3.326 -4.282 -21.028 1.00 97.06 100 TRP A N 1
ATOM 792 C CA . TRP A 1 100 ? -1.931 -4.228 -20.621 1.00 97.06 100 TRP A CA 1
ATOM 793 C C . TRP A 1 100 ? -1.667 -5.037 -19.353 1.00 97.06 100 TRP A C 1
ATOM 795 O O . TRP A 1 100 ? -0.706 -5.804 -19.333 1.00 97.06 100 TRP A O 1
ATOM 805 N N . LEU A 1 101 ? -2.516 -4.929 -18.325 1.00 97.12 101 LEU A N 1
ATOM 806 C CA . LEU A 1 101 ? -2.338 -5.657 -17.063 1.00 97.12 101 LEU A CA 1
ATOM 807 C C . LEU A 1 101 ? -2.292 -7.182 -17.264 1.00 97.12 101 LEU A C 1
ATOM 809 O O . LEU A 1 101 ? -1.490 -7.867 -16.631 1.00 97.12 101 LEU A O 1
ATOM 813 N N . HIS A 1 102 ? -3.131 -7.716 -18.155 1.00 95.38 102 HIS A N 1
ATOM 814 C CA . HIS A 1 102 ? -3.188 -9.154 -18.442 1.00 95.38 102 HIS A CA 1
ATOM 815 C C . HIS A 1 102 ? -2.203 -9.599 -19.536 1.00 95.38 102 HIS A C 1
ATOM 817 O O . HIS A 1 102 ? -2.172 -10.779 -19.892 1.00 95.38 102 HIS A O 1
ATOM 823 N N . SER A 1 103 ? -1.385 -8.687 -20.067 1.00 94.38 103 SER A N 1
ATOM 824 C CA . SER A 1 103 ? -0.344 -9.011 -21.039 1.00 94.38 103 SER A CA 1
ATOM 825 C C . SER A 1 103 ? 0.906 -9.556 -20.344 1.00 94.38 103 SER A C 1
ATOM 827 O O . SER A 1 103 ? 1.484 -8.919 -19.462 1.00 94.38 103 SER A O 1
ATOM 829 N N . GLY A 1 104 ? 1.347 -10.749 -20.753 1.00 91.75 104 GLY A N 1
ATOM 830 C CA . GLY A 1 104 ? 2.578 -11.365 -20.256 1.00 91.75 104 GLY A CA 1
ATOM 831 C C . GLY A 1 104 ? 2.589 -11.519 -18.733 1.00 91.75 104 GLY A C 1
ATOM 832 O O . GLY A 1 104 ? 1.786 -12.261 -18.173 1.00 91.75 104 GLY A O 1
ATOM 833 N N . GLN A 1 105 ? 3.528 -10.841 -18.069 1.00 94.81 105 GLN A N 1
ATOM 834 C CA . GLN A 1 105 ? 3.676 -10.854 -16.609 1.00 94.81 105 GLN A CA 1
ATOM 835 C C . GLN A 1 105 ? 3.242 -9.527 -15.956 1.00 94.81 105 GLN A C 1
ATOM 837 O O . GLN A 1 105 ? 3.517 -9.293 -14.783 1.00 94.81 105 GLN A O 1
ATOM 842 N N . ASN A 1 106 ? 2.537 -8.643 -16.660 1.00 97.25 106 ASN A N 1
ATOM 843 C CA . ASN A 1 106 ? 2.241 -7.309 -16.130 1.00 97.25 106 ASN A CA 1
ATOM 844 C C . ASN A 1 106 ? 1.374 -7.320 -14.860 1.00 97.25 106 ASN A C 1
ATOM 846 O O . ASN A 1 106 ? 1.460 -6.393 -14.059 1.00 97.25 106 ASN A O 1
ATOM 850 N N . VAL A 1 107 ? 0.638 -8.405 -14.599 1.00 97.56 107 VAL A N 1
ATOM 851 C CA . VAL A 1 107 ? -0.136 -8.615 -13.363 1.00 97.56 107 VAL A CA 1
ATOM 852 C C . VAL A 1 107 ? 0.699 -8.484 -12.077 1.00 97.56 107 VAL A C 1
ATOM 854 O O . VAL A 1 107 ? 0.172 -8.102 -11.040 1.00 97.56 107 VAL A O 1
ATOM 857 N N . TYR A 1 108 ? 2.014 -8.724 -12.135 1.00 98.19 108 TYR A N 1
ATOM 858 C CA . TYR A 1 108 ? 2.916 -8.584 -10.984 1.00 98.19 108 TYR A CA 1
ATOM 859 C C . TYR A 1 108 ? 3.380 -7.141 -10.729 1.00 98.19 108 TYR A C 1
ATOM 861 O O . TYR A 1 108 ? 3.922 -6.837 -9.664 1.00 98.19 108 TYR A O 1
ATOM 869 N N . ILE A 1 109 ? 3.241 -6.252 -11.716 1.00 98.50 109 ILE A N 1
ATOM 870 C CA . ILE A 1 109 ? 3.817 -4.904 -11.676 1.00 98.50 109 ILE A CA 1
ATOM 871 C C . ILE A 1 109 ? 3.271 -4.065 -10.512 1.00 98.50 109 ILE A C 1
ATOM 873 O O . ILE A 1 109 ? 4.092 -3.498 -9.787 1.00 98.50 109 ILE A O 1
ATOM 877 N N . PRO A 1 110 ? 1.947 -3.987 -10.271 1.00 98.69 110 PRO A N 1
ATOM 878 C CA . PRO A 1 110 ? 1.396 -3.123 -9.223 1.00 98.69 110 PRO A CA 1
ATOM 879 C C . PRO A 1 110 ? 1.879 -3.518 -7.833 1.00 98.69 110 PRO A C 1
ATOM 881 O O . PRO A 1 110 ? 2.212 -2.651 -7.024 1.00 98.69 110 PRO A O 1
ATOM 884 N N . TYR A 1 111 ? 2.000 -4.828 -7.593 1.00 98.75 111 TYR A N 1
ATOM 885 C CA . TYR A 1 111 ? 2.568 -5.369 -6.368 1.00 98.75 111 TYR A CA 1
ATOM 886 C C . TYR A 1 111 ? 3.985 -4.838 -6.139 1.00 98.75 111 TYR A C 1
ATOM 888 O O . TYR A 1 111 ? 4.256 -4.240 -5.098 1.00 98.75 111 TYR A O 1
ATOM 896 N N . TYR A 1 112 ? 4.890 -5.012 -7.111 1.00 98.75 112 TYR A N 1
ATOM 897 C CA . TYR A 1 112 ? 6.273 -4.559 -6.959 1.00 98.75 112 TYR A CA 1
ATOM 898 C C . TYR A 1 112 ? 6.378 -3.037 -6.873 1.00 98.75 112 TYR A C 1
ATOM 900 O O . TYR A 1 112 ? 7.146 -2.538 -6.053 1.00 98.75 112 TYR A O 1
ATOM 908 N N . ALA A 1 113 ? 5.599 -2.304 -7.668 1.00 98.81 113 ALA A N 1
ATOM 909 C CA . ALA A 1 113 ? 5.610 -0.847 -7.683 1.00 98.81 113 ALA A CA 1
ATOM 910 C C . ALA A 1 113 ? 5.227 -0.257 -6.317 1.00 98.81 113 ALA A C 1
ATOM 912 O O . ALA A 1 113 ? 5.982 0.541 -5.754 1.00 98.81 113 ALA A O 1
ATOM 913 N N . ALA A 1 114 ? 4.119 -0.716 -5.728 1.00 98.88 114 ALA A N 1
ATOM 914 C CA . ALA A 1 114 ? 3.706 -0.299 -4.390 1.00 98.88 114 ALA A CA 1
ATOM 915 C C . ALA A 1 114 ? 4.729 -0.719 -3.319 1.00 98.88 114 ALA A C 1
ATOM 917 O O . ALA A 1 114 ? 5.023 0.046 -2.397 1.00 98.88 114 ALA A O 1
ATOM 918 N N . HIS A 1 115 ? 5.336 -1.903 -3.463 1.00 98.19 115 HIS A N 1
ATOM 919 C CA . HIS A 1 115 ? 6.368 -2.366 -2.538 1.00 98.19 115 HIS A CA 1
ATOM 920 C C . HIS A 1 115 ? 7.635 -1.508 -2.579 1.00 98.19 115 HIS A C 1
ATOM 922 O O . HIS A 1 115 ? 8.193 -1.223 -1.522 1.00 98.19 115 HIS A O 1
ATOM 928 N N . ILE A 1 116 ? 8.080 -1.103 -3.772 1.00 98.81 116 ILE A N 1
ATOM 929 C CA . ILE A 1 116 ? 9.230 -0.214 -3.981 1.00 98.81 116 ILE A CA 1
ATOM 930 C C . ILE A 1 116 ? 8.974 1.136 -3.317 1.00 98.81 116 ILE A C 1
ATOM 932 O O . ILE A 1 116 ? 9.827 1.589 -2.554 1.00 98.81 116 ILE A O 1
ATOM 936 N N . ILE A 1 117 ? 7.797 1.736 -3.553 1.00 98.88 117 ILE A N 1
ATOM 937 C CA . ILE A 1 117 ? 7.403 3.000 -2.913 1.00 98.88 117 ILE A CA 1
ATOM 938 C C . ILE A 1 117 ? 7.506 2.843 -1.397 1.00 98.88 117 ILE A C 1
ATOM 940 O O . ILE A 1 117 ? 8.304 3.524 -0.760 1.00 98.88 117 ILE A O 1
ATOM 944 N N . GLY A 1 118 ? 6.787 1.869 -0.832 1.00 98.31 118 GLY A N 1
ATOM 945 C CA . GLY A 1 118 ? 6.779 1.658 0.610 1.00 98.31 118 GLY A CA 1
ATOM 946 C C . GLY A 1 118 ? 8.146 1.288 1.194 1.00 98.31 118 GLY A C 1
ATOM 947 O O . GLY A 1 118 ? 8.357 1.491 2.381 1.00 98.31 118 GLY A O 1
ATOM 948 N N . SER A 1 119 ? 9.071 0.706 0.429 1.00 98.44 119 SER A N 1
ATOM 949 C CA . SER A 1 119 ? 10.407 0.361 0.933 1.00 98.44 119 SER A CA 1
ATOM 950 C C . SER A 1 119 ? 11.342 1.562 1.019 1.00 98.44 119 SER A C 1
ATOM 952 O O . SER A 1 119 ? 12.026 1.686 2.025 1.00 98.44 119 SER A O 1
ATOM 954 N N . TYR A 1 120 ? 11.348 2.465 0.039 1.00 98.62 120 TYR A N 1
ATOM 955 C CA . TYR A 1 120 ? 12.165 3.681 0.142 1.00 98.62 120 TYR A CA 1
ATOM 956 C C . TYR A 1 120 ? 11.598 4.676 1.162 1.00 98.62 120 TYR A C 1
ATOM 958 O O . TYR A 1 120 ? 12.346 5.369 1.840 1.00 98.62 120 TYR A O 1
ATOM 966 N N . THR A 1 121 ? 10.279 4.727 1.346 1.00 98.31 121 THR A N 1
ATOM 967 C CA . THR A 1 121 ? 9.663 5.686 2.276 1.00 98.31 121 THR A CA 1
ATOM 968 C C . THR A 1 121 ? 9.624 5.204 3.727 1.00 98.31 121 THR A C 1
ATOM 970 O O . THR A 1 121 ? 8.974 5.842 4.543 1.00 98.31 121 THR A O 1
ATOM 973 N N . MET A 1 122 ? 10.236 4.063 4.071 1.00 95.88 122 MET A N 1
ATOM 974 C CA . MET A 1 122 ? 10.056 3.458 5.402 1.00 95.88 122 MET A CA 1
ATOM 975 C C . MET A 1 122 ? 10.891 4.106 6.514 1.00 95.88 122 MET A C 1
ATOM 977 O O . MET A 1 122 ? 10.511 4.016 7.678 1.00 95.88 122 MET A O 1
ATOM 981 N N . ASN A 1 123 ? 12.024 4.723 6.164 1.00 94.88 123 ASN A N 1
ATOM 982 C CA . ASN A 1 123 ? 12.980 5.274 7.132 1.00 94.88 123 ASN A CA 1
ATOM 983 C C . ASN A 1 123 ? 13.302 6.759 6.906 1.00 94.88 123 ASN A C 1
ATOM 985 O O . ASN A 1 123 ? 13.688 7.437 7.855 1.00 94.88 123 ASN A O 1
ATOM 989 N N . MET A 1 124 ? 13.133 7.267 5.681 1.00 96.00 124 MET A N 1
ATOM 990 C CA . MET A 1 124 ? 13.582 8.599 5.271 1.00 96.00 124 MET A CA 1
ATOM 991 C C . MET A 1 124 ? 12.388 9.517 4.977 1.00 96.00 124 MET A C 1
ATOM 993 O O . MET A 1 124 ? 11.669 9.309 3.995 1.00 96.00 124 MET A O 1
ATOM 997 N N . GLU A 1 125 ? 12.201 10.560 5.794 1.00 97.38 125 GLU A N 1
ATOM 998 C CA . GLU A 1 125 ? 11.129 11.555 5.605 1.00 97.38 125 GLU A CA 1
ATOM 999 C C . GLU A 1 125 ? 11.268 12.265 4.249 1.00 97.38 125 GLU A C 1
ATOM 1001 O O . GLU A 1 125 ? 10.283 12.464 3.544 1.00 97.38 125 GLU A O 1
ATOM 1006 N N . GLU A 1 126 ? 12.495 12.568 3.820 1.00 98.12 126 GLU A N 1
ATOM 1007 C CA . GLU A 1 126 ? 12.762 13.243 2.547 1.00 98.12 126 GLU A CA 1
ATOM 1008 C C . GLU A 1 126 ? 12.310 12.406 1.341 1.00 98.12 126 GLU A C 1
ATOM 1010 O O . GLU A 1 126 ? 11.847 12.951 0.336 1.00 98.12 126 GLU A O 1
ATOM 1015 N N . PHE A 1 127 ? 12.415 11.075 1.435 1.00 98.50 127 PHE A N 1
ATOM 1016 C CA . PHE A 1 127 ? 11.926 10.169 0.395 1.00 98.50 127 PHE A CA 1
ATOM 1017 C C . PHE A 1 127 ? 10.403 10.078 0.406 1.00 98.50 127 PHE A C 1
ATOM 1019 O O . PHE A 1 127 ? 9.800 10.006 -0.663 1.00 98.50 127 PHE A O 1
ATOM 1026 N N . ALA A 1 128 ? 9.772 10.131 1.582 1.00 98.56 128 ALA A N 1
ATOM 1027 C CA . ALA A 1 128 ? 8.320 10.234 1.683 1.00 98.56 128 ALA A CA 1
ATOM 1028 C C . ALA A 1 128 ? 7.810 11.534 1.038 1.00 98.56 128 ALA A C 1
ATOM 1030 O O . ALA A 1 128 ? 6.881 11.484 0.233 1.00 98.56 128 ALA A O 1
ATOM 1031 N N . GLU A 1 129 ? 8.445 12.680 1.314 1.00 98.50 129 GLU A N 1
ATOM 1032 C CA . GLU A 1 129 ? 8.098 13.963 0.686 1.00 98.50 129 GLU A CA 1
ATOM 1033 C C . GLU A 1 129 ? 8.214 13.902 -0.845 1.00 98.50 129 GLU A C 1
ATOM 1035 O O . GLU A 1 129 ? 7.336 14.384 -1.564 1.00 98.50 129 GLU A O 1
ATOM 1040 N N . GLU A 1 130 ? 9.285 13.292 -1.361 1.00 98.31 130 GLU A N 1
ATOM 1041 C CA . GLU A 1 130 ? 9.477 13.130 -2.804 1.00 98.31 130 GLU A CA 1
ATOM 1042 C C . GLU A 1 130 ? 8.439 12.189 -3.425 1.00 98.31 130 GLU A C 1
ATOM 1044 O O . GLU A 1 130 ? 7.893 12.485 -4.487 1.00 98.31 130 GLU A O 1
ATOM 1049 N N . ALA A 1 131 ? 8.103 11.088 -2.750 1.00 98.75 131 ALA A N 1
ATOM 1050 C CA . ALA A 1 131 ? 7.059 10.177 -3.201 1.00 98.75 131 ALA A CA 1
ATOM 1051 C C . ALA A 1 131 ? 5.691 10.875 -3.274 1.00 98.75 131 ALA A C 1
ATOM 1053 O O . ALA A 1 131 ? 4.972 10.729 -4.264 1.00 98.75 131 ALA A O 1
ATOM 1054 N N . VAL A 1 132 ? 5.353 11.691 -2.271 1.00 98.56 132 VAL A N 1
ATOM 1055 C CA . VAL A 1 132 ? 4.138 12.519 -2.279 1.00 98.56 132 VAL A CA 1
ATOM 1056 C C . VAL A 1 132 ? 4.139 13.483 -3.466 1.00 98.56 132 VAL A C 1
ATOM 1058 O O . VAL A 1 132 ? 3.166 13.506 -4.220 1.00 98.56 132 VAL A O 1
ATOM 1061 N N . ARG A 1 133 ? 5.235 14.225 -3.693 1.00 98.31 133 ARG A N 1
ATOM 1062 C CA . ARG A 1 133 ? 5.371 15.127 -4.856 1.00 98.31 133 ARG A CA 1
ATOM 1063 C C . ARG A 1 133 ? 5.229 14.395 -6.190 1.00 98.31 133 ARG A C 1
ATOM 1065 O O . ARG A 1 133 ? 4.709 14.963 -7.146 1.00 98.31 133 ARG A O 1
ATOM 1072 N N . ALA A 1 134 ? 5.660 13.138 -6.247 1.00 98.31 134 ALA A N 1
ATOM 1073 C CA . ALA A 1 134 ? 5.539 12.282 -7.420 1.00 98.31 134 ALA A CA 1
ATOM 1074 C C . ALA A 1 134 ? 4.119 11.726 -7.656 1.00 98.31 134 ALA A C 1
ATOM 1076 O O . ALA A 1 134 ? 3.900 11.050 -8.665 1.00 98.31 134 ALA A O 1
ATOM 1077 N N . GLY A 1 135 ? 3.164 12.010 -6.762 1.00 98.25 135 GLY A N 1
ATOM 1078 C CA . GLY A 1 135 ? 1.752 11.668 -6.927 1.00 98.25 135 GLY A CA 1
ATOM 1079 C C . GLY A 1 135 ? 1.404 10.224 -6.572 1.00 98.25 135 GLY A C 1
ATOM 1080 O O . GLY A 1 135 ? 0.476 9.675 -7.150 1.00 98.25 135 GLY A O 1
ATOM 1081 N N . VAL A 1 136 ? 2.130 9.579 -5.650 1.00 98.75 136 VAL A N 1
ATOM 1082 C CA . VAL A 1 136 ? 1.896 8.154 -5.323 1.00 98.75 136 VAL A CA 1
ATOM 1083 C C . VAL A 1 136 ? 0.588 7.886 -4.566 1.00 98.75 136 VAL A C 1
ATOM 1085 O O . VAL A 1 136 ? 0.103 6.759 -4.576 1.00 98.75 136 VAL A O 1
ATOM 1088 N N . ILE A 1 137 ? 0.015 8.881 -3.880 1.00 98.62 137 ILE A N 1
ATOM 1089 C CA . ILE A 1 137 ? -1.100 8.660 -2.943 1.00 98.62 137 ILE A CA 1
ATOM 1090 C C . ILE A 1 137 ? -2.379 8.179 -3.647 1.00 98.62 137 ILE A C 1
ATOM 1092 O O . ILE A 1 137 ? -2.865 7.116 -3.259 1.00 98.62 137 ILE A O 1
ATOM 1096 N N . PRO A 1 138 ? -2.924 8.864 -4.676 1.00 98.25 138 PRO A N 1
ATOM 1097 C CA . PRO A 1 138 ? -4.158 8.414 -5.322 1.00 98.25 138 PRO A CA 1
ATOM 1098 C C . PRO A 1 138 ? -4.120 6.958 -5.826 1.00 98.25 138 PRO A C 1
ATOM 1100 O O . PRO A 1 138 ? -5.011 6.195 -5.443 1.00 98.25 138 PRO A O 1
ATOM 1103 N N . PRO A 1 139 ? -3.103 6.503 -6.590 1.00 98.69 139 PRO A N 1
ATOM 1104 C CA . PRO A 1 139 ? -3.050 5.108 -7.024 1.00 98.69 139 PRO A CA 1
ATOM 1105 C C . PRO A 1 139 ? -2.882 4.114 -5.866 1.00 98.69 139 PRO A C 1
ATOM 1107 O O . PRO A 1 139 ? -3.458 3.028 -5.913 1.00 98.69 139 PRO A O 1
ATOM 1110 N N . LEU A 1 140 ? -2.153 4.467 -4.799 1.00 98.88 140 LEU A N 1
ATOM 1111 C CA . LEU A 1 140 ? -2.056 3.615 -3.607 1.00 98.88 140 LEU A CA 1
ATOM 1112 C C . LEU A 1 140 ? -3.402 3.488 -2.881 1.00 98.88 140 LEU A C 1
ATOM 1114 O O . LEU A 1 140 ? -3.747 2.398 -2.431 1.00 98.88 140 LEU A O 1
ATOM 1118 N N . VAL A 1 141 ? -4.187 4.564 -2.794 1.00 98.62 141 VAL A N 1
ATOM 1119 C CA . VAL A 1 141 ? -5.537 4.521 -2.211 1.00 98.62 141 VAL A CA 1
ATOM 1120 C C . VAL A 1 141 ? -6.461 3.634 -3.047 1.00 98.62 141 VAL A C 1
ATOM 1122 O O . VAL A 1 141 ? -7.224 2.854 -2.481 1.00 98.62 141 VAL A O 1
ATOM 1125 N N . GLU A 1 142 ? -6.373 3.680 -4.379 1.00 98.69 142 GLU A N 1
ATOM 1126 C CA . GLU A 1 142 ? -7.133 2.764 -5.240 1.00 98.69 142 GLU A CA 1
ATOM 1127 C C . GLU A 1 142 ? -6.718 1.297 -5.054 1.00 98.69 142 GLU A C 1
ATOM 1129 O O . GLU A 1 142 ? -7.580 0.425 -4.973 1.00 98.69 142 GLU A O 1
ATOM 1134 N N . LEU A 1 143 ? -5.424 0.999 -4.903 1.00 98.69 143 LEU A N 1
ATOM 1135 C CA . LEU A 1 143 ? -4.990 -0.360 -4.557 1.00 98.69 143 LEU A CA 1
ATOM 1136 C C . LEU A 1 143 ? -5.487 -0.791 -3.171 1.00 98.69 143 LEU A C 1
ATOM 1138 O O . LEU A 1 143 ? -5.923 -1.929 -3.006 1.00 98.69 143 LEU A O 1
ATOM 1142 N N . MET A 1 144 ? -5.472 0.109 -2.183 1.00 98.38 144 MET A N 1
ATOM 1143 C CA . MET A 1 144 ? -5.969 -0.162 -0.830 1.00 98.38 144 MET A CA 1
ATOM 1144 C C . MET A 1 144 ? -7.475 -0.474 -0.807 1.00 98.38 144 MET A C 1
ATOM 1146 O O . MET A 1 144 ? -7.926 -1.234 0.047 1.00 98.38 144 MET A O 1
ATOM 1150 N N . LYS A 1 145 ? -8.257 0.035 -1.766 1.00 97.94 145 LYS A N 1
ATOM 1151 C CA . LYS A 1 145 ? -9.669 -0.351 -1.948 1.00 97.94 145 LYS A CA 1
ATOM 1152 C C . LYS A 1 145 ? -9.864 -1.787 -2.438 1.00 97.94 145 LYS A C 1
ATOM 1154 O O . LYS A 1 145 ? -10.995 -2.253 -2.482 1.00 97.94 145 LYS A O 1
ATOM 1159 N N . GLY A 1 146 ? -8.791 -2.472 -2.832 1.00 97.12 146 GLY A N 1
ATOM 1160 C CA . GLY A 1 146 ? -8.878 -3.788 -3.456 1.00 97.12 146 GLY A CA 1
ATOM 1161 C C . 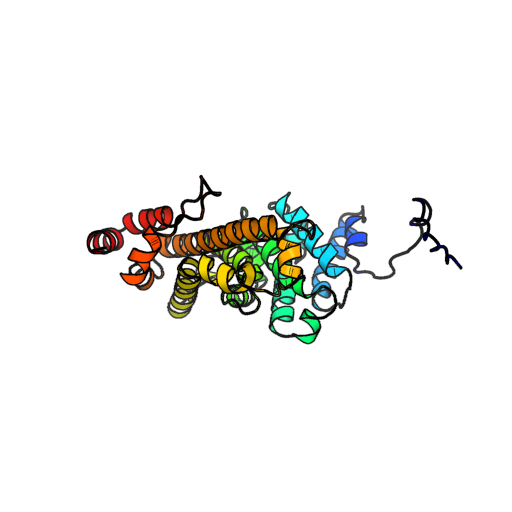GLY A 1 146 ? -9.253 -3.723 -4.938 1.00 97.12 146 GLY A C 1
ATOM 1162 O O . GLY A 1 146 ? -9.742 -4.709 -5.476 1.00 97.12 146 GLY A O 1
ATOM 1163 N N . SER A 1 147 ? -9.008 -2.597 -5.626 1.00 97.50 147 SER A N 1
ATOM 1164 C CA . SER A 1 147 ? -9.333 -2.431 -7.057 1.00 97.50 147 SER A CA 1
ATOM 1165 C C . SER A 1 147 ? -8.636 -3.441 -7.986 1.00 97.50 147 SER A C 1
ATOM 1167 O O . SER A 1 147 ? -9.043 -3.577 -9.139 1.00 97.50 147 SER A O 1
ATOM 1169 N N . LEU A 1 148 ? -7.605 -4.145 -7.497 1.00 97.25 148 LEU A N 1
ATOM 1170 C CA . LEU A 1 148 ? -6.970 -5.286 -8.164 1.00 97.25 148 LEU A CA 1
ATOM 1171 C C . LEU A 1 148 ? -7.189 -6.579 -7.362 1.00 97.25 148 LEU A C 1
ATOM 1173 O O . LEU A 1 148 ? -8.117 -7.326 -7.655 1.00 97.25 148 LEU A O 1
ATOM 1177 N N . SER A 1 149 ? -6.352 -6.850 -6.357 1.00 97.38 149 SER A N 1
ATOM 1178 C CA . SER A 1 149 ? -6.523 -7.984 -5.445 1.00 97.38 149 SER A CA 1
ATOM 1179 C C . SER A 1 149 ? -5.985 -7.687 -4.044 1.00 97.38 149 SER A C 1
ATOM 1181 O O . SER A 1 149 ? -5.268 -6.703 -3.827 1.00 97.38 149 SER A O 1
ATOM 1183 N N . TRP A 1 150 ? -6.269 -8.585 -3.098 1.00 97.62 150 TRP A N 1
ATOM 1184 C CA . TRP A 1 150 ? -5.743 -8.542 -1.730 1.00 97.62 150 TRP A CA 1
ATOM 1185 C C . TRP A 1 150 ? -4.202 -8.470 -1.654 1.00 97.62 150 TRP A C 1
ATOM 1187 O O . TRP A 1 150 ? -3.641 -7.919 -0.702 1.00 97.62 150 TRP A O 1
ATOM 1197 N N . VAL A 1 151 ? -3.493 -8.984 -2.667 1.00 97.81 151 VAL A N 1
ATOM 1198 C CA . VAL A 1 151 ? -2.024 -8.962 -2.720 1.00 97.81 151 VAL A CA 1
ATOM 1199 C C . VAL A 1 151 ? -1.495 -7.534 -2.868 1.00 97.81 151 VAL A C 1
ATOM 1201 O O . VAL A 1 151 ? -0.575 -7.134 -2.145 1.00 97.81 151 VAL A O 1
ATOM 1204 N N . GLU A 1 152 ? -2.099 -6.749 -3.761 1.00 98.50 152 GLU A N 1
ATOM 1205 C CA . GLU A 1 152 ? -1.763 -5.339 -3.958 1.00 98.50 152 GLU A CA 1
ATOM 1206 C C . GLU A 1 152 ? -2.284 -4.477 -2.803 1.00 98.50 152 GLU A C 1
ATOM 1208 O O . GLU A 1 152 ? -1.584 -3.573 -2.343 1.00 98.50 152 GLU A O 1
ATOM 1213 N N . GLN A 1 153 ? -3.470 -4.801 -2.280 1.00 97.94 153 GLN A N 1
ATOM 1214 C CA . GLN A 1 153 ? -4.067 -4.121 -1.132 1.00 97.94 153 GLN A CA 1
ATOM 1215 C C . GLN A 1 153 ? -3.118 -4.102 0.076 1.00 97.94 153 GLN A C 1
ATOM 1217 O O . GLN A 1 153 ? -2.869 -3.042 0.656 1.00 97.94 153 GLN A O 1
ATOM 1222 N N . ARG A 1 154 ? -2.502 -5.249 0.400 1.00 97.69 154 ARG A N 1
ATOM 1223 C CA . ARG A 1 154 ? -1.531 -5.382 1.501 1.00 97.69 154 ARG A CA 1
ATOM 1224 C C . ARG A 1 154 ? -0.341 -4.433 1.366 1.00 97.69 154 ARG A C 1
ATOM 1226 O O . ARG A 1 154 ? 0.094 -3.825 2.345 1.00 97.69 154 ARG A O 1
ATOM 1233 N N . VAL A 1 155 ? 0.245 -4.345 0.176 1.00 98.25 155 VAL A N 1
ATOM 1234 C CA . VAL A 1 155 ? 1.456 -3.536 -0.037 1.00 98.25 155 VAL A CA 1
ATOM 1235 C C . VAL A 1 155 ? 1.127 -2.051 -0.153 1.00 98.25 155 VAL A C 1
ATOM 1237 O O . VAL A 1 155 ? 1.932 -1.219 0.267 1.00 98.25 155 VAL A O 1
ATOM 1240 N N . ALA A 1 156 ? -0.073 -1.723 -0.634 1.00 98.81 156 ALA A N 1
ATOM 1241 C CA . ALA A 1 156 ? -0.576 -0.362 -0.690 1.00 98.81 156 ALA A CA 1
ATOM 1242 C C . ALA A 1 156 ? -0.816 0.221 0.705 1.00 98.81 156 ALA A C 1
ATOM 1244 O O . ALA A 1 156 ? -0.316 1.306 1.003 1.00 98.81 156 ALA A O 1
ATOM 1245 N N . VAL A 1 157 ? -1.484 -0.525 1.596 1.00 98.06 157 VAL A N 1
ATOM 1246 C CA . VAL A 1 157 ? -1.704 -0.062 2.975 1.00 98.06 157 VAL A CA 1
ATOM 1247 C C . VAL A 1 157 ? -0.387 0.096 3.742 1.00 98.06 157 VAL A C 1
ATOM 1249 O O . VAL A 1 157 ? -0.223 1.063 4.483 1.00 98.06 157 VAL A O 1
ATOM 1252 N N . ARG A 1 158 ? 0.607 -0.774 3.499 1.00 98.19 158 ARG A N 1
ATOM 1253 C CA . ARG A 1 158 ? 1.967 -0.598 4.037 1.00 98.19 158 ARG A CA 1
ATOM 1254 C C . ARG A 1 158 ? 2.594 0.719 3.576 1.00 98.19 158 ARG A C 1
ATOM 1256 O O . ARG A 1 158 ? 3.132 1.456 4.397 1.00 98.19 158 ARG A O 1
ATOM 1263 N N . ALA A 1 159 ? 2.557 1.004 2.273 1.00 98.69 159 ALA A N 1
ATOM 1264 C CA . ALA A 1 159 ? 3.147 2.220 1.718 1.00 98.69 159 ALA A CA 1
ATOM 1265 C C . ALA A 1 159 ? 2.459 3.484 2.264 1.00 98.69 159 ALA A C 1
ATOM 1267 O O . ALA A 1 159 ? 3.146 4.397 2.719 1.00 98.69 159 ALA A O 1
ATOM 1268 N N . LEU A 1 160 ? 1.122 3.504 2.305 1.00 98.75 160 LEU A N 1
ATOM 1269 C CA . LEU A 1 160 ? 0.347 4.597 2.903 1.00 98.75 160 LEU A CA 1
ATOM 1270 C C . LEU A 1 160 ? 0.657 4.772 4.393 1.00 98.75 160 LEU A C 1
ATOM 1272 O O . LEU A 1 160 ? 0.818 5.899 4.850 1.00 98.75 160 LEU A O 1
ATOM 1276 N N . GLY A 1 161 ? 0.813 3.674 5.136 1.00 97.94 161 GLY A N 1
ATOM 1277 C CA . GLY A 1 161 ? 1.226 3.695 6.538 1.00 97.94 161 GLY A CA 1
ATOM 1278 C C . GLY A 1 161 ? 2.563 4.403 6.752 1.00 97.94 161 GLY A C 1
ATOM 1279 O O . GLY A 1 161 ? 2.675 5.244 7.641 1.00 97.94 161 GLY A O 1
ATOM 1280 N N . HIS A 1 162 ? 3.569 4.121 5.921 1.00 98.19 162 HIS A N 1
ATOM 1281 C CA . HIS A 1 162 ? 4.852 4.827 5.990 1.00 98.19 162 HIS A CA 1
ATOM 1282 C C . HIS A 1 162 ? 4.718 6.313 5.644 1.00 98.19 162 HIS A C 1
ATOM 1284 O O . HIS A 1 162 ? 5.218 7.153 6.384 1.00 98.19 162 HIS A O 1
ATOM 1290 N N . LEU A 1 163 ? 3.989 6.656 4.578 1.00 98.62 163 LEU A N 1
ATOM 1291 C CA . LEU A 1 163 ? 3.750 8.055 4.202 1.00 98.62 163 LEU A CA 1
ATOM 1292 C C . LEU A 1 163 ? 3.000 8.831 5.297 1.00 98.62 163 LEU A C 1
ATOM 1294 O O . LEU A 1 163 ? 3.316 9.985 5.560 1.00 98.62 163 LEU A O 1
ATOM 1298 N N . ALA A 1 164 ? 2.049 8.202 5.985 1.00 97.88 164 ALA A N 1
ATOM 1299 C CA . ALA A 1 164 ? 1.307 8.814 7.086 1.00 97.88 164 ALA A CA 1
ATOM 1300 C C . ALA A 1 164 ? 2.107 8.884 8.402 1.00 97.88 164 ALA A C 1
ATOM 1302 O O . ALA A 1 164 ? 1.658 9.509 9.359 1.00 97.88 164 ALA A O 1
ATOM 1303 N N . SER A 1 165 ? 3.271 8.231 8.488 1.00 96.62 165 SER A N 1
ATOM 1304 C CA . SER A 1 165 ? 4.066 8.192 9.724 1.00 96.62 165 SER A CA 1
ATOM 1305 C C . SER A 1 165 ? 4.857 9.477 9.976 1.00 96.62 165 SER A C 1
ATOM 1307 O O . SER A 1 165 ? 5.250 9.719 11.116 1.00 96.62 165 SER A O 1
ATOM 1309 N N . TYR A 1 166 ? 5.082 10.293 8.943 1.00 97.62 166 TYR A N 1
ATOM 1310 C CA . TYR A 1 166 ? 5.832 11.542 9.052 1.00 97.62 166 TYR A CA 1
ATOM 1311 C C . TYR A 1 166 ? 4.913 12.756 9.109 1.00 97.62 166 TYR A C 1
ATOM 1313 O O . TYR A 1 166 ? 3.934 12.850 8.369 1.00 97.62 166 TYR A O 1
ATOM 1321 N N . ASP A 1 167 ? 5.283 13.734 9.934 1.00 95.81 167 ASP A N 1
ATOM 1322 C CA . ASP A 1 167 ? 4.495 14.950 10.142 1.00 95.81 167 ASP A CA 1
ATOM 1323 C C . ASP A 1 167 ? 4.321 15.752 8.848 1.00 95.81 167 ASP A C 1
ATOM 1325 O O . ASP A 1 167 ? 3.241 16.282 8.593 1.00 95.81 167 ASP A O 1
ATOM 1329 N N . LYS A 1 168 ? 5.357 15.810 8.003 1.00 97.19 168 LYS A N 1
ATOM 1330 C CA . LYS A 1 168 ? 5.324 16.589 6.757 1.00 97.19 168 LYS A CA 1
ATOM 1331 C C . LYS A 1 168 ? 4.469 15.979 5.653 1.00 97.19 168 LYS A C 1
ATOM 1333 O O . LYS A 1 168 ? 4.007 16.709 4.782 1.00 97.19 168 LYS A O 1
ATOM 1338 N N . THR A 1 169 ? 4.284 14.662 5.654 1.00 98.00 169 THR A N 1
ATOM 1339 C CA . THR A 1 169 ? 3.543 13.952 4.600 1.00 98.00 169 THR A CA 1
ATOM 1340 C C . THR A 1 169 ? 2.180 13.456 5.057 1.00 98.00 169 THR A C 1
ATOM 1342 O O . THR A 1 169 ? 1.361 13.108 4.210 1.00 98.00 169 THR A O 1
ATOM 1345 N N . PHE A 1 170 ? 1.898 13.477 6.364 1.00 97.31 170 PHE A N 1
ATOM 1346 C CA . PHE A 1 170 ? 0.621 13.049 6.933 1.00 97.31 170 PHE A CA 1
ATOM 1347 C C . PHE A 1 170 ? -0.578 13.748 6.282 1.00 97.31 170 PHE A C 1
ATOM 1349 O O . PHE A 1 170 ? -1.469 13.073 5.772 1.00 97.31 170 PHE A O 1
ATOM 1356 N N . GLU A 1 171 ? -0.567 15.083 6.214 1.00 95.75 171 GLU A N 1
ATOM 1357 C CA . GLU A 1 171 ? -1.678 15.845 5.624 1.00 95.75 171 GLU A CA 1
ATOM 1358 C C . GLU A 1 171 ? -1.860 15.536 4.131 1.00 95.75 171 GLU A C 1
ATOM 1360 O O . GLU A 1 171 ? -2.961 15.631 3.616 1.00 95.75 171 GLU A O 1
ATOM 1365 N N . SER A 1 172 ? -0.821 15.090 3.418 1.00 96.81 172 SER A N 1
ATOM 1366 C CA . SER A 1 172 ? -0.997 14.670 2.022 1.00 96.81 172 SER A CA 1
ATOM 1367 C C . SER A 1 172 ? -1.768 13.355 1.894 1.00 96.81 172 SER A C 1
ATOM 1369 O O . SER A 1 172 ? -2.442 13.146 0.892 1.00 96.81 172 SER A O 1
ATOM 1371 N N . VAL A 1 173 ? -1.682 12.463 2.889 1.00 94.75 173 VAL A N 1
ATOM 1372 C CA . VAL A 1 173 ? -2.436 11.196 2.902 1.00 94.75 173 VAL A CA 1
ATOM 1373 C C . VAL A 1 173 ? -3.921 11.435 3.198 1.00 94.75 173 VAL A C 1
ATOM 1375 O O . VAL A 1 173 ? -4.765 10.687 2.707 1.00 94.75 173 VAL A O 1
ATOM 1378 N N . GLY A 1 174 ? -4.247 12.481 3.957 1.00 89.31 174 GLY A N 1
ATOM 1379 C CA . GLY A 1 174 ? -5.610 12.979 4.112 1.00 89.31 174 GLY A CA 1
ATOM 1380 C C . GLY A 1 174 ? -5.629 14.269 4.923 1.00 89.31 174 GLY A C 1
ATOM 1381 O O . GLY A 1 174 ? -5.397 14.226 6.134 1.00 89.31 174 GLY A O 1
ATOM 1382 N N . SER A 1 175 ? -5.912 15.396 4.264 1.00 81.25 175 SER A N 1
ATOM 1383 C CA . SER A 1 175 ? -5.931 16.717 4.907 1.00 81.25 175 SER A CA 1
ATOM 1384 C C . SER A 1 175 ? -7.333 17.189 5.236 1.00 81.25 175 SER A C 1
ATOM 1386 O O . SER A 1 175 ? -7.559 17.745 6.309 1.00 81.25 175 SER A O 1
ATOM 1388 N N . GLU A 1 176 ? -8.284 16.959 4.336 1.00 88.38 176 GLU A N 1
ATOM 1389 C CA . GLU A 1 176 ? -9.669 17.393 4.512 1.00 88.38 176 GLU A CA 1
ATOM 1390 C C . GLU A 1 176 ? -10.473 16.333 5.267 1.00 88.38 176 GLU A C 1
ATOM 1392 O O . GLU A 1 176 ? -10.213 15.136 5.144 1.00 88.38 176 GLU A O 1
ATOM 1397 N N . ASP A 1 177 ? -11.475 16.752 6.040 1.00 88.38 177 ASP A N 1
ATOM 1398 C CA . ASP A 1 177 ? -12.254 15.829 6.879 1.00 88.38 177 ASP A CA 1
ATOM 1399 C C . ASP A 1 177 ? -12.906 14.693 6.069 1.00 88.38 177 ASP A C 1
ATOM 1401 O O . ASP A 1 177 ? -12.955 13.558 6.543 1.00 88.38 177 ASP A O 1
ATOM 1405 N N . GLU A 1 178 ? -13.324 14.958 4.825 1.00 91.69 178 GLU A N 1
ATOM 1406 C CA . GLU A 1 178 ? -13.861 13.941 3.909 1.00 91.69 178 GLU A CA 1
ATOM 1407 C C . GLU A 1 178 ? -12.800 12.904 3.497 1.00 91.69 178 GLU A C 1
ATOM 1409 O O . GLU A 1 178 ? -13.071 11.701 3.461 1.00 91.69 178 GLU A O 1
ATOM 1414 N N . GLU A 1 179 ? -11.571 13.346 3.217 1.00 93.25 179 GLU A N 1
ATOM 1415 C CA . GLU A 1 179 ? -10.465 12.453 2.862 1.00 93.25 179 GLU A CA 1
ATOM 1416 C C . GLU A 1 179 ? -10.025 11.622 4.064 1.00 93.25 179 GLU A C 1
ATOM 1418 O O . GLU A 1 179 ? -9.851 10.408 3.944 1.00 93.25 179 GLU A O 1
ATOM 1423 N N . VAL A 1 180 ? -9.915 12.253 5.238 1.00 95.00 180 VAL A N 1
ATOM 1424 C CA . VAL A 1 180 ? -9.651 11.560 6.501 1.00 95.00 180 VAL A CA 1
ATOM 1425 C C . VAL A 1 180 ? -10.707 10.494 6.751 1.00 95.00 180 VAL A C 1
ATOM 1427 O O . VAL A 1 180 ? -10.355 9.352 7.038 1.00 95.00 180 VAL A O 1
ATOM 1430 N N . GLU A 1 181 ? -11.992 10.833 6.625 1.00 95.81 181 GLU A N 1
ATOM 1431 C CA . GLU A 1 181 ? -13.077 9.874 6.815 1.00 95.81 181 GLU A CA 1
ATOM 1432 C C . GLU A 1 181 ? -12.954 8.693 5.851 1.00 95.81 181 GLU A C 1
ATOM 1434 O O . GLU A 1 181 ? -13.011 7.539 6.282 1.00 95.81 181 GLU A O 1
ATOM 1439 N N . LYS A 1 182 ? -12.710 8.962 4.567 1.00 96.62 182 LYS A N 1
ATOM 1440 C CA . LYS A 1 182 ? -12.534 7.926 3.547 1.00 96.62 182 LYS A CA 1
ATOM 1441 C C . LYS A 1 182 ? -11.363 6.992 3.863 1.00 96.62 182 LYS A C 1
ATOM 1443 O O . LYS A 1 182 ? -11.532 5.775 3.806 1.00 96.62 182 LYS A O 1
ATOM 1448 N N . ILE A 1 183 ? -10.187 7.533 4.187 1.00 97.94 183 ILE A N 1
ATOM 1449 C CA . ILE A 1 183 ? -8.989 6.727 4.468 1.00 97.94 183 ILE A CA 1
ATOM 1450 C C . ILE A 1 183 ? -9.148 5.934 5.764 1.00 97.94 183 ILE A C 1
ATOM 1452 O O . ILE A 1 183 ? -8.807 4.753 5.800 1.00 97.94 183 ILE A O 1
ATOM 1456 N N . VAL A 1 184 ? -9.702 6.547 6.812 1.00 98.12 184 VAL A N 1
ATOM 1457 C CA . VAL A 1 184 ? -9.922 5.881 8.101 1.00 98.12 184 VAL A CA 1
ATOM 1458 C C . VAL A 1 184 ? -10.940 4.752 7.966 1.00 98.12 184 VAL A C 1
ATOM 1460 O O . VAL A 1 184 ? -10.656 3.649 8.426 1.00 98.12 184 VAL A O 1
ATOM 1463 N N . ARG A 1 185 ? -12.076 4.971 7.286 1.00 97.94 185 ARG A N 1
ATOM 1464 C CA . ARG A 1 185 ? -13.054 3.900 7.020 1.00 97.94 185 ARG A CA 1
ATOM 1465 C C . ARG A 1 185 ? -12.429 2.756 6.241 1.00 97.94 185 ARG A C 1
ATOM 1467 O O . ARG A 1 185 ? -12.551 1.610 6.655 1.00 97.94 185 ARG A O 1
ATOM 1474 N N . LEU A 1 186 ? -11.692 3.071 5.178 1.00 98.19 186 LEU A N 1
ATOM 1475 C CA . LEU A 1 186 ? -11.035 2.048 4.379 1.00 98.19 186 LEU A CA 1
ATOM 1476 C C . LEU A 1 186 ? -10.010 1.258 5.207 1.00 98.19 186 LEU A C 1
ATOM 1478 O O . LEU A 1 186 ? -9.947 0.038 5.117 1.00 98.19 186 LEU A O 1
ATOM 1482 N N . ALA A 1 187 ? -9.227 1.922 6.060 1.00 97.94 187 ALA A N 1
ATOM 1483 C CA . ALA A 1 187 ? -8.281 1.243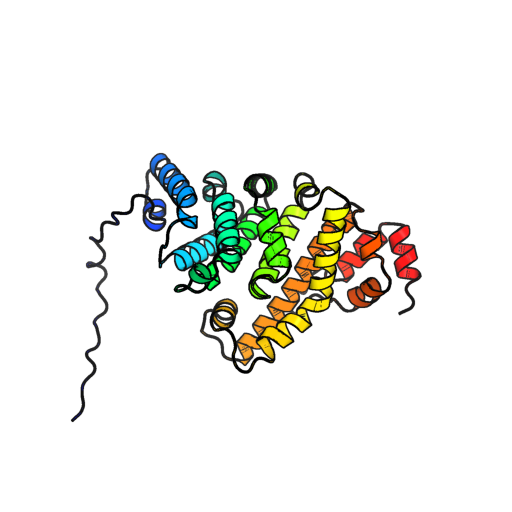 6.942 1.00 97.94 187 ALA A CA 1
ATOM 1484 C C . ALA A 1 187 ? -8.982 0.355 7.984 1.00 97.94 187 ALA A C 1
ATOM 1486 O O . ALA A 1 187 ? -8.493 -0.736 8.271 1.00 97.94 187 ALA A O 1
ATOM 1487 N N . MET A 1 188 ? -10.129 0.786 8.519 1.00 97.81 188 MET A N 1
ATOM 1488 C CA . MET A 1 188 ? -10.965 -0.026 9.412 1.00 97.81 188 MET A CA 1
ATOM 1489 C C . MET A 1 188 ? -11.508 -1.265 8.692 1.00 97.81 188 MET A C 1
ATOM 1491 O O . MET A 1 188 ? -11.380 -2.372 9.208 1.00 97.81 188 MET A O 1
ATOM 1495 N N . GLU A 1 189 ? -12.040 -1.096 7.479 1.00 97.12 189 GLU A N 1
ATOM 1496 C CA . GLU A 1 189 ? -12.559 -2.185 6.644 1.00 97.12 189 GLU A CA 1
ATOM 1497 C C . GLU A 1 189 ? -11.476 -3.224 6.330 1.00 97.12 189 GLU A C 1
ATOM 1499 O O . GLU A 1 189 ? -11.691 -4.421 6.524 1.00 97.12 189 GLU A O 1
ATOM 1504 N N . VAL A 1 190 ? -10.282 -2.785 5.915 1.00 96.50 190 VAL A N 1
ATOM 1505 C CA . VAL A 1 190 ? -9.162 -3.699 5.645 1.00 96.50 190 VAL A CA 1
ATOM 1506 C C . VAL A 1 190 ? -8.676 -4.374 6.933 1.00 96.50 190 VAL A C 1
ATOM 1508 O O . VAL A 1 190 ? -8.400 -5.575 6.925 1.00 96.50 190 VAL A O 1
ATOM 1511 N N . ALA A 1 191 ? -8.599 -3.653 8.057 1.00 95.25 191 ALA A N 1
ATOM 1512 C CA . ALA A 1 191 ? -8.189 -4.231 9.337 1.00 95.25 191 ALA A CA 1
ATOM 1513 C C . ALA A 1 191 ? -9.146 -5.350 9.792 1.00 95.25 191 ALA A C 1
ATOM 1515 O O . ALA A 1 191 ? -8.684 -6.460 10.080 1.00 95.25 191 ALA A O 1
ATOM 1516 N N . SER A 1 192 ? -10.458 -5.091 9.790 1.00 94.75 192 SER A N 1
ATOM 1517 C CA . SER A 1 192 ? -11.477 -6.071 10.187 1.00 94.75 192 SER A CA 1
ATOM 1518 C C . SER A 1 192 ? -11.620 -7.218 9.180 1.00 94.75 192 SER A C 1
ATOM 1520 O O . SER A 1 192 ? -11.760 -8.364 9.591 1.00 94.75 192 SER A O 1
ATOM 1522 N N . GLY A 1 193 ? -11.547 -6.944 7.872 1.00 94.25 193 GLY A N 1
ATOM 1523 C CA . GLY A 1 193 ? -11.848 -7.925 6.820 1.00 94.25 193 GLY A CA 1
ATOM 1524 C C . GLY A 1 193 ? -10.653 -8.700 6.258 1.00 94.25 193 GLY A C 1
ATOM 1525 O O . GLY A 1 193 ? -10.842 -9.629 5.479 1.00 94.25 193 GLY A O 1
ATOM 1526 N N . SER A 1 194 ? -9.417 -8.337 6.612 1.00 93.25 194 SER A N 1
ATOM 1527 C CA . SER A 1 194 ? -8.204 -8.883 5.975 1.00 93.25 194 SER A CA 1
ATOM 1528 C C . SER A 1 194 ? -8.097 -10.409 5.959 1.00 93.25 194 SER A C 1
ATOM 1530 O O . SER A 1 194 ? -7.707 -10.981 4.941 1.00 93.25 194 SER A O 1
ATOM 1532 N N . VAL A 1 195 ? -8.439 -11.073 7.064 1.00 91.31 195 VAL A N 1
ATOM 1533 C CA . VAL A 1 195 ? -8.420 -12.542 7.157 1.00 91.31 195 VAL A CA 1
ATOM 1534 C C . VAL A 1 195 ? -9.490 -13.152 6.256 1.00 91.31 195 VAL A C 1
ATOM 1536 O O . VAL A 1 195 ? -9.184 -14.054 5.477 1.00 91.31 195 VAL A O 1
ATOM 1539 N N . ASP A 1 196 ? -10.710 -12.620 6.309 1.00 94.12 196 ASP A N 1
ATOM 1540 C CA . ASP A 1 196 ? -11.844 -13.119 5.530 1.00 94.12 196 ASP A CA 1
ATOM 1541 C C . ASP A 1 196 ? -11.608 -12.967 4.028 1.00 94.12 196 ASP A C 1
ATOM 1543 O O . ASP A 1 196 ? -11.826 -13.914 3.272 1.00 94.12 196 ASP A O 1
ATOM 1547 N N . VAL A 1 197 ? -11.097 -11.810 3.595 1.00 95.69 197 VAL A N 1
ATOM 1548 C CA . VAL A 1 197 ? -10.760 -11.546 2.190 1.00 95.69 197 VAL A CA 1
ATOM 1549 C C . VAL A 1 197 ? -9.765 -12.586 1.679 1.00 95.69 197 VAL A C 1
ATOM 1551 O O . VAL A 1 197 ? -10.027 -13.232 0.669 1.00 95.69 197 VAL A O 1
ATOM 1554 N N . VAL A 1 198 ? -8.660 -12.831 2.389 1.00 96.12 198 VAL A N 1
ATOM 1555 C CA . VAL A 1 198 ? -7.665 -13.827 1.951 1.00 96.12 198 VAL A CA 1
ATOM 1556 C C . VAL A 1 198 ? -8.235 -15.246 1.979 1.00 96.12 198 VAL A C 1
ATOM 1558 O O . VAL A 1 198 ? -7.961 -16.052 1.082 1.00 96.12 198 VAL A O 1
ATOM 1561 N N . TYR A 1 199 ? -9.063 -15.564 2.975 1.00 95.75 199 TYR A N 1
ATOM 1562 C CA . TYR A 1 199 ? -9.676 -16.881 3.078 1.00 95.75 199 TYR A CA 1
ATOM 1563 C C . TYR A 1 199 ? -10.626 -17.154 1.902 1.00 95.75 199 TYR A C 1
ATOM 1565 O O . TYR A 1 199 ? -10.516 -18.186 1.237 1.00 95.75 199 TYR A O 1
ATOM 1573 N N . VAL A 1 200 ? -11.503 -16.199 1.585 1.00 96.00 200 VAL A N 1
ATOM 1574 C CA . VAL A 1 200 ? -12.500 -16.299 0.510 1.00 96.00 200 VAL A CA 1
ATOM 1575 C C . VAL A 1 200 ? -11.866 -16.191 -0.879 1.00 96.00 200 VAL A C 1
ATOM 1577 O O . VAL A 1 200 ? -12.249 -16.921 -1.800 1.00 96.00 200 VAL A O 1
ATOM 1580 N N . GLU A 1 201 ? -10.910 -15.282 -1.063 1.00 95.62 201 GLU A N 1
ATOM 1581 C CA . GLU A 1 201 ? -10.337 -14.977 -2.377 1.00 95.62 201 GLU A CA 1
ATOM 1582 C C . GLU A 1 201 ? -9.176 -15.884 -2.777 1.00 95.62 201 GLU A C 1
ATOM 1584 O O . GLU A 1 201 ? -8.895 -15.983 -3.971 1.00 95.62 201 GLU A O 1
ATOM 1589 N N . PHE A 1 202 ? -8.533 -16.574 -1.830 1.00 96.69 202 PHE A N 1
ATOM 1590 C CA . PHE A 1 202 ? -7.369 -17.414 -2.115 1.00 96.69 202 PHE A CA 1
ATOM 1591 C C . PHE A 1 202 ? -7.466 -18.816 -1.505 1.00 96.69 202 PHE A C 1
ATOM 1593 O O . PHE A 1 202 ? -7.414 -19.804 -2.241 1.00 96.69 202 PHE A O 1
ATOM 1600 N N . ILE A 1 203 ? -7.638 -18.933 -0.183 1.00 94.44 203 ILE A N 1
ATOM 1601 C CA . ILE A 1 203 ? -7.533 -20.231 0.512 1.00 94.44 203 ILE A CA 1
ATOM 1602 C C . ILE A 1 203 ? -8.656 -21.185 0.082 1.00 94.44 203 ILE A C 1
ATOM 1604 O O . ILE A 1 203 ? -8.373 -22.322 -0.290 1.00 94.44 203 ILE A O 1
ATOM 1608 N N . MET A 1 204 ? -9.906 -20.712 0.055 1.00 95.31 204 MET A N 1
ATOM 1609 C CA . MET A 1 204 ? -11.084 -21.494 -0.345 1.00 95.31 204 MET A CA 1
ATOM 1610 C C . MET A 1 204 ? -11.235 -21.672 -1.864 1.00 95.31 204 MET A C 1
ATOM 1612 O O . MET A 1 204 ? -12.155 -22.359 -2.314 1.00 95.31 204 MET A O 1
ATOM 1616 N N . LYS A 1 205 ? -10.392 -21.035 -2.686 1.00 93.50 205 LYS A N 1
ATOM 1617 C CA . LYS A 1 205 ? -10.516 -21.134 -4.144 1.00 93.50 205 LYS A CA 1
ATOM 1618 C C . LYS A 1 205 ? -9.976 -22.465 -4.647 1.00 93.50 205 LYS A C 1
ATOM 1620 O O . LYS A 1 205 ? -8.789 -22.743 -4.524 1.00 93.50 205 LYS A O 1
ATOM 1625 N N . GLU A 1 206 ? -10.820 -23.206 -5.364 1.00 88.38 206 GLU A N 1
ATOM 1626 C CA . GLU A 1 206 ? -10.398 -24.392 -6.127 1.00 88.38 206 GLU A CA 1
ATOM 1627 C C . GLU A 1 206 ? -9.381 -24.051 -7.228 1.00 88.38 206 GLU A C 1
ATOM 1629 O O . GLU A 1 206 ? -8.527 -24.862 -7.578 1.00 88.38 206 GLU A O 1
ATOM 1634 N N . ARG A 1 207 ? -9.488 -22.848 -7.810 1.00 89.81 207 ARG A N 1
ATOM 1635 C CA . ARG A 1 207 ? -8.583 -22.340 -8.848 1.00 89.81 207 ARG A CA 1
ATOM 1636 C C . ARG A 1 207 ? -8.030 -20.986 -8.435 1.00 89.81 207 ARG A C 1
ATOM 1638 O O . ARG A 1 207 ? -8.708 -19.969 -8.574 1.00 89.81 207 ARG A O 1
ATOM 1645 N N . ARG A 1 208 ? -6.800 -20.999 -7.929 1.00 92.19 208 ARG A N 1
ATOM 1646 C CA . ARG A 1 208 ? -6.048 -19.806 -7.527 1.00 92.19 208 ARG A CA 1
ATOM 1647 C C . ARG A 1 208 ? -5.430 -19.120 -8.737 1.00 92.19 208 ARG A C 1
ATOM 1649 O O . ARG A 1 208 ? -5.093 -19.767 -9.731 1.00 92.19 208 ARG A O 1
ATOM 1656 N N . LEU A 1 209 ? -5.266 -17.805 -8.643 1.00 93.06 209 LEU A N 1
ATOM 1657 C CA . LEU A 1 209 ? -4.503 -17.049 -9.629 1.00 93.06 209 LEU A CA 1
ATOM 1658 C C . LEU A 1 209 ? -3.018 -17.360 -9.423 1.00 93.06 209 LEU A C 1
ATOM 1660 O O . LEU A 1 209 ? -2.478 -17.101 -8.349 1.00 93.06 209 LEU A O 1
ATOM 1664 N N . SER A 1 210 ? -2.357 -17.905 -10.447 1.00 93.81 210 SER A N 1
ATOM 1665 C CA . SER A 1 210 ? -0.980 -18.406 -10.322 1.00 93.81 210 SER A CA 1
ATOM 1666 C C . SER A 1 210 ? -0.003 -17.335 -9.843 1.00 93.81 210 SER A C 1
ATOM 1668 O O . SER A 1 210 ? 0.876 -17.633 -9.047 1.00 93.81 210 SER A O 1
ATOM 1670 N N . TYR A 1 211 ? -0.201 -16.075 -10.241 1.00 95.94 211 TYR A N 1
ATOM 1671 C CA . TYR A 1 211 ? 0.682 -14.989 -9.819 1.00 95.94 211 TYR A CA 1
ATOM 1672 C C . TYR A 1 211 ? 0.657 -14.740 -8.305 1.00 95.94 211 TYR A C 1
ATOM 1674 O O . TYR A 1 211 ? 1.679 -14.375 -7.730 1.00 95.94 211 TYR A O 1
ATOM 1682 N N . GLN A 1 212 ? -0.479 -14.978 -7.641 1.00 96.44 212 GLN A N 1
ATOM 1683 C CA . GLN A 1 212 ? -0.586 -14.842 -6.188 1.00 96.44 212 GLN A CA 1
ATOM 1684 C C . GLN A 1 212 ? 0.203 -15.963 -5.498 1.00 96.44 212 GLN A C 1
ATOM 1686 O O . GLN A 1 212 ? 1.014 -15.691 -4.612 1.00 96.44 212 GLN A O 1
ATOM 1691 N N . SER A 1 213 ? 0.051 -17.206 -5.966 1.00 95.62 213 SER A N 1
ATOM 1692 C CA . SER A 1 213 ? 0.862 -18.354 -5.531 1.00 95.62 213 SER A CA 1
ATOM 1693 C C . SER A 1 213 ? 2.365 -18.123 -5.740 1.00 95.62 213 SER A C 1
ATOM 1695 O O . SER A 1 213 ? 3.179 -18.361 -4.838 1.00 95.62 213 SER A O 1
ATOM 1697 N N . ASP A 1 214 ? 2.733 -17.600 -6.910 1.00 95.75 214 ASP A N 1
ATOM 1698 C CA . ASP A 1 214 ? 4.111 -17.301 -7.286 1.00 95.75 214 ASP A CA 1
ATOM 1699 C C . ASP A 1 214 ? 4.705 -16.203 -6.394 1.00 95.75 214 ASP A C 1
ATOM 1701 O O . ASP A 1 214 ? 5.840 -16.325 -5.936 1.00 95.75 214 ASP A O 1
ATOM 1705 N N . LEU A 1 215 ? 3.941 -15.163 -6.058 1.00 96.31 215 LEU A N 1
ATOM 1706 C CA . LEU A 1 215 ? 4.377 -14.118 -5.129 1.00 96.31 215 LEU A CA 1
ATOM 1707 C C . LEU A 1 215 ? 4.573 -14.639 -3.695 1.00 96.31 215 LEU A C 1
ATOM 1709 O O . LEU A 1 215 ? 5.532 -14.242 -3.025 1.00 96.31 215 LEU A O 1
ATOM 1713 N N . LEU A 1 216 ? 3.711 -15.549 -3.232 1.00 95.50 216 LEU A N 1
ATOM 1714 C CA . LEU A 1 216 ? 3.781 -16.125 -1.885 1.00 95.50 216 LEU A CA 1
ATOM 1715 C C . LEU A 1 216 ? 4.982 -17.059 -1.699 1.00 95.50 216 LEU A C 1
ATOM 1717 O O . LEU A 1 216 ? 5.618 -17.056 -0.641 1.00 95.50 216 LEU A O 1
ATOM 1721 N N . THR A 1 217 ? 5.288 -17.866 -2.717 1.00 93.56 217 THR A N 1
ATOM 1722 C CA . THR A 1 217 ? 6.201 -19.018 -2.580 1.00 93.56 217 THR A CA 1
ATOM 1723 C C . THR A 1 217 ? 7.356 -19.027 -3.579 1.00 93.56 217 THR A C 1
ATOM 1725 O O . THR A 1 217 ? 8.184 -19.938 -3.558 1.00 93.56 217 THR A O 1
ATOM 1728 N N . ARG A 1 218 ? 7.445 -18.013 -4.450 1.00 87.50 218 ARG A N 1
ATOM 1729 C CA . ARG A 1 218 ? 8.351 -17.968 -5.614 1.00 87.50 218 ARG A CA 1
ATOM 1730 C C . ARG A 1 218 ? 8.115 -19.116 -6.603 1.00 87.50 218 ARG A C 1
ATOM 1732 O O . ARG A 1 218 ? 9.051 -19.534 -7.278 1.00 87.50 218 ARG A O 1
ATOM 1739 N N . GLY A 1 219 ? 6.886 -19.634 -6.646 1.00 84.94 219 GLY A N 1
ATOM 1740 C CA . GLY A 1 219 ? 6.468 -20.739 -7.513 1.00 84.94 219 GLY A CA 1
ATOM 1741 C C . GLY A 1 219 ? 7.014 -22.108 -7.096 1.00 84.94 219 GLY A C 1
ATOM 1742 O O . GLY A 1 219 ? 7.062 -23.027 -7.910 1.00 84.94 219 GLY A O 1
ATOM 1743 N N . LEU A 1 220 ? 7.487 -22.244 -5.850 1.00 87.00 220 LEU A N 1
ATOM 1744 C CA . LEU A 1 220 ? 8.108 -23.471 -5.328 1.00 87.00 220 LEU A CA 1
ATOM 1745 C C . LEU A 1 220 ? 7.311 -24.122 -4.188 1.00 87.00 220 LEU A C 1
ATOM 1747 O O . LEU A 1 220 ? 7.734 -25.160 -3.678 1.00 87.00 220 LEU A O 1
ATOM 1751 N N . GLY A 1 221 ? 6.218 -23.500 -3.743 1.00 84.81 221 GLY A N 1
ATOM 1752 C CA . GLY A 1 221 ? 5.419 -23.993 -2.627 1.00 84.81 221 GLY A CA 1
ATOM 1753 C C . GLY A 1 221 ? 4.369 -25.013 -3.047 1.00 84.81 221 GLY A C 1
ATOM 1754 O O . GLY A 1 221 ? 3.882 -25.002 -4.173 1.00 84.81 221 GLY A O 1
ATOM 1755 N N . ASP A 1 222 ? 4.016 -25.891 -2.113 1.00 92.31 222 ASP A N 1
ATOM 1756 C CA . ASP A 1 222 ? 2.794 -26.683 -2.190 1.00 92.31 222 ASP A CA 1
ATOM 1757 C C . ASP A 1 222 ? 1.606 -25.904 -1.601 1.00 92.31 222 ASP A C 1
ATOM 1759 O O . ASP A 1 222 ? 1.765 -24.830 -1.016 1.00 92.31 222 ASP A O 1
ATOM 1763 N N . GLU A 1 223 ? 0.401 -26.460 -1.729 1.00 92.00 223 GLU A N 1
ATOM 1764 C CA . GLU A 1 223 ? -0.831 -25.840 -1.228 1.00 92.00 223 GLU A CA 1
ATOM 1765 C C . GLU A 1 223 ? -0.751 -25.495 0.270 1.00 92.00 223 GLU A C 1
ATOM 1767 O O . GLU A 1 223 ? -1.232 -24.445 0.698 1.00 92.00 223 GLU A O 1
ATOM 1772 N N . GLY A 1 224 ? -0.099 -26.344 1.072 1.00 93.44 224 GLY A N 1
ATOM 1773 C CA . GLY A 1 224 ? 0.090 -26.108 2.503 1.00 93.44 224 GLY A CA 1
ATOM 1774 C C . GLY A 1 224 ? 0.984 -24.899 2.785 1.00 93.44 224 GLY A C 1
ATOM 1775 O O . GLY A 1 224 ? 0.651 -24.062 3.628 1.00 93.44 224 GLY A O 1
ATOM 1776 N N . MET A 1 225 ? 2.101 -24.773 2.064 1.00 94.81 225 MET A N 1
ATOM 1777 C CA . MET A 1 225 ? 2.989 -23.615 2.157 1.00 94.81 225 MET A CA 1
ATOM 1778 C C . MET A 1 225 ? 2.308 -22.337 1.665 1.00 94.81 225 MET A C 1
ATOM 1780 O O . MET A 1 225 ? 2.454 -21.296 2.308 1.00 94.81 225 MET A O 1
ATOM 1784 N N . GLU A 1 226 ? 1.564 -22.409 0.561 1.00 95.25 226 GLU A N 1
ATOM 1785 C CA . GLU A 1 226 ? 0.778 -21.289 0.041 1.00 95.25 226 GLU A CA 1
ATOM 1786 C C . GLU A 1 226 ? -0.246 -20.799 1.067 1.00 95.25 226 GLU A C 1
ATOM 1788 O O . GLU A 1 226 ? -0.286 -19.603 1.344 1.00 95.25 226 GLU A O 1
ATOM 1793 N N . ASN A 1 227 ? -1.017 -21.705 1.679 1.00 95.25 227 ASN A N 1
ATOM 1794 C CA . ASN A 1 227 ? -2.024 -21.357 2.687 1.00 95.25 227 ASN A CA 1
ATOM 1795 C C . ASN A 1 227 ? -1.386 -20.660 3.886 1.00 95.25 227 ASN A C 1
ATOM 1797 O O . ASN A 1 227 ? -1.815 -19.577 4.276 1.00 95.25 227 ASN A O 1
ATOM 1801 N N . LYS A 1 228 ? -0.297 -21.230 4.417 1.00 94.06 228 LYS A N 1
ATOM 1802 C CA . LYS A 1 228 ? 0.434 -20.625 5.533 1.00 94.06 228 LYS A CA 1
ATOM 1803 C C . LYS A 1 228 ? 0.956 -19.231 5.176 1.00 94.06 228 LYS A C 1
ATOM 1805 O O . LYS A 1 228 ? 0.859 -18.306 5.978 1.00 94.06 228 LYS A O 1
ATOM 1810 N N . LYS A 1 229 ? 1.517 -19.060 3.975 1.00 94.94 229 LYS A N 1
ATOM 1811 C CA . LYS A 1 229 ? 2.011 -17.755 3.513 1.00 94.94 229 LYS A CA 1
ATOM 1812 C C . LYS A 1 229 ? 0.876 -16.755 3.308 1.00 94.94 229 LYS A C 1
ATOM 1814 O O . LYS A 1 229 ? 1.060 -15.581 3.618 1.00 94.94 229 LYS A O 1
ATOM 1819 N N . ALA A 1 230 ? -0.276 -17.204 2.821 1.00 95.44 230 ALA A N 1
ATOM 1820 C CA . ALA A 1 230 ? -1.454 -16.367 2.652 1.00 95.44 230 ALA A CA 1
ATOM 1821 C C . ALA A 1 230 ? -1.978 -15.875 4.010 1.00 95.44 230 ALA A C 1
ATOM 1823 O O . ALA A 1 230 ? -2.193 -14.678 4.172 1.00 95.44 230 ALA A O 1
ATOM 1824 N N . GLU A 1 231 ? -2.071 -16.750 5.015 1.00 93.94 231 GLU A N 1
ATOM 1825 C CA . GLU A 1 231 ? -2.424 -16.372 6.393 1.00 93.94 231 GLU A CA 1
ATOM 1826 C C . GLU A 1 231 ? -1.425 -15.366 6.992 1.00 93.94 231 GLU A C 1
ATOM 1828 O O . GLU A 1 231 ? -1.825 -14.349 7.563 1.00 93.94 231 GLU A O 1
ATOM 1833 N N . GLU A 1 232 ? -0.117 -15.589 6.805 1.00 93.12 232 GLU A N 1
ATOM 1834 C CA . GLU A 1 232 ? 0.924 -14.631 7.209 1.00 93.12 232 GLU A CA 1
ATOM 1835 C C . GLU A 1 232 ? 0.728 -13.260 6.535 1.00 93.12 232 GLU A C 1
ATOM 1837 O O . GLU A 1 232 ? 0.928 -12.214 7.156 1.00 93.12 232 GLU A O 1
ATOM 1842 N N . TRP A 1 233 ? 0.340 -13.234 5.259 1.00 94.75 233 TRP A N 1
ATOM 1843 C CA . TRP A 1 233 ? 0.119 -11.991 4.520 1.00 94.75 233 TRP A CA 1
ATOM 1844 C C . TRP A 1 233 ? -1.191 -11.295 4.901 1.00 94.75 233 TRP A C 1
ATOM 1846 O O . TRP A 1 233 ? -1.193 -10.067 4.989 1.00 94.75 233 TRP A O 1
ATOM 1856 N N . ALA A 1 234 ? -2.260 -12.043 5.188 1.00 94.56 234 ALA A N 1
ATOM 1857 C CA . ALA A 1 234 ? -3.510 -11.514 5.734 1.00 94.56 234 ALA A CA 1
ATOM 1858 C C . ALA A 1 234 ? -3.249 -10.791 7.059 1.00 94.56 234 ALA A C 1
ATOM 1860 O O . ALA A 1 234 ? -3.634 -9.641 7.263 1.00 94.56 234 ALA A O 1
ATOM 1861 N N . SER A 1 235 ? -2.467 -11.437 7.919 1.00 92.00 235 SER A N 1
ATOM 1862 C CA . SER A 1 235 ? -2.015 -10.886 9.186 1.00 92.00 235 SER A CA 1
ATOM 1863 C C . SER A 1 235 ? -1.213 -9.590 9.022 1.00 92.00 235 SER A C 1
ATOM 1865 O O . SER A 1 235 ? -1.437 -8.611 9.731 1.00 92.00 235 SER A O 1
ATOM 1867 N N . GLN A 1 236 ? -0.284 -9.551 8.063 1.00 92.56 236 GLN A N 1
ATOM 1868 C CA . GLN A 1 236 ? 0.466 -8.332 7.752 1.00 92.56 236 GLN A CA 1
ATOM 1869 C C . GLN A 1 236 ? -0.447 -7.220 7.232 1.00 92.56 236 GLN A C 1
ATOM 1871 O O . GLN A 1 236 ? -0.265 -6.068 7.615 1.00 92.56 236 GLN A O 1
ATOM 1876 N N . MET A 1 237 ? -1.430 -7.550 6.390 1.00 94.75 237 MET A N 1
ATOM 1877 C CA . MET A 1 237 ? -2.414 -6.589 5.892 1.00 94.75 237 MET A CA 1
ATOM 1878 C C . MET A 1 237 ? -3.212 -5.965 7.043 1.00 94.75 237 MET A C 1
ATOM 1880 O O . MET A 1 237 ? -3.339 -4.739 7.098 1.00 94.75 237 MET A O 1
ATOM 1884 N N . GLN A 1 238 ? -3.649 -6.776 8.014 1.00 94.19 238 GLN A N 1
ATOM 1885 C CA . GLN A 1 238 ? -4.279 -6.289 9.244 1.00 94.19 238 GLN A CA 1
ATOM 1886 C C . GLN A 1 238 ? -3.355 -5.340 10.017 1.00 94.19 238 GLN A C 1
ATOM 1888 O O . GLN A 1 238 ? -3.752 -4.228 10.362 1.00 94.19 238 GLN A O 1
ATOM 1893 N N . CYS A 1 239 ? -2.104 -5.747 10.266 1.00 92.62 239 CYS A N 1
ATOM 1894 C CA . CYS A 1 239 ? -1.145 -4.938 11.022 1.00 92.62 239 CYS A CA 1
ATOM 1895 C C . CYS A 1 239 ? -0.857 -3.589 10.366 1.00 92.62 239 CYS A C 1
ATOM 1897 O O . CYS A 1 239 ? -0.819 -2.576 11.058 1.00 92.62 239 CYS A O 1
ATOM 1899 N N . TRP A 1 240 ? -0.659 -3.556 9.048 1.00 94.81 240 TRP A N 1
ATOM 1900 C CA . TRP A 1 240 ? -0.395 -2.305 8.338 1.00 94.81 240 TRP A CA 1
ATOM 1901 C C . TRP A 1 240 ? -1.613 -1.382 8.319 1.00 94.81 240 TRP A C 1
ATOM 1903 O O . TRP A 1 240 ? -1.454 -0.168 8.427 1.00 94.81 240 TRP A O 1
ATOM 1913 N N . SER A 1 241 ? -2.821 -1.944 8.271 1.00 96.62 241 SER A N 1
ATOM 1914 C CA . SER A 1 241 ? -4.063 -1.170 8.387 1.00 96.62 241 SER A CA 1
ATOM 1915 C C . SER A 1 241 ? -4.206 -0.542 9.774 1.00 96.62 241 SER A C 1
ATOM 1917 O O . SER A 1 241 ? -4.481 0.649 9.897 1.00 96.62 241 SER A O 1
ATOM 1919 N N . LEU A 1 242 ? -3.911 -1.305 10.829 1.00 95.56 242 LEU A N 1
ATOM 1920 C CA . LEU A 1 242 ? -3.868 -0.796 12.202 1.00 95.56 242 LEU A CA 1
ATOM 1921 C C . LEU A 1 242 ? -2.756 0.237 12.411 1.00 95.56 242 LEU A C 1
ATOM 1923 O O . LEU A 1 242 ? -2.953 1.210 13.134 1.00 95.56 242 LEU A O 1
ATOM 1927 N N . HIS A 1 243 ? -1.600 0.062 11.767 1.00 94.56 243 HIS A N 1
ATOM 1928 C CA . HIS A 1 243 ? -0.525 1.056 11.773 1.00 94.56 243 HIS A CA 1
ATOM 1929 C C . HIS A 1 243 ? -0.974 2.372 11.135 1.00 94.56 243 HIS A C 1
ATOM 1931 O O . HIS A 1 243 ? -0.774 3.431 11.724 1.00 94.56 243 HIS A O 1
ATOM 1937 N N . LEU A 1 244 ? -1.650 2.319 9.987 1.00 97.00 244 LEU A N 1
ATOM 1938 C CA . LEU A 1 244 ? -2.216 3.513 9.364 1.00 97.00 244 LEU A CA 1
ATOM 1939 C C . LEU A 1 244 ? -3.230 4.196 10.298 1.00 97.00 244 LEU A C 1
ATOM 1941 O O . LEU A 1 244 ? -3.133 5.398 10.532 1.00 97.00 244 LEU A O 1
ATOM 1945 N N . LEU A 1 245 ? -4.134 3.436 10.923 1.00 96.94 245 LEU A N 1
ATOM 1946 C CA . LEU A 1 245 ? -5.067 3.970 11.925 1.00 96.94 245 LEU A CA 1
ATOM 1947 C C . LEU A 1 245 ? -4.353 4.591 13.133 1.00 96.94 245 LEU A C 1
ATOM 1949 O O . LEU A 1 245 ? -4.805 5.617 13.642 1.00 96.94 245 LEU A O 1
ATOM 1953 N N . ASN A 1 246 ? -3.223 4.024 13.568 1.00 94.94 246 ASN A N 1
ATOM 1954 C CA . ASN A 1 246 ? -2.390 4.612 14.618 1.00 94.94 246 ASN A CA 1
ATOM 1955 C C . ASN A 1 246 ? -1.863 5.990 14.220 1.00 94.94 246 ASN A C 1
ATOM 1957 O O . ASN A 1 246 ? -1.902 6.899 15.051 1.00 94.94 246 ASN A O 1
ATOM 1961 N N . CYS A 1 247 ? -1.405 6.164 12.976 1.00 95.38 247 CYS A N 1
ATOM 1962 C CA . CYS A 1 247 ? -0.967 7.465 12.470 1.00 95.38 247 CYS A CA 1
ATOM 1963 C C . CYS A 1 247 ? -2.087 8.505 12.627 1.00 95.38 247 CYS A C 1
ATOM 1965 O O . CYS A 1 247 ? -1.885 9.516 13.300 1.00 95.38 247 CYS A O 1
ATOM 1967 N N . PHE A 1 248 ? -3.296 8.210 12.137 1.00 96.44 248 PHE A N 1
ATOM 1968 C CA . PHE A 1 248 ? -4.455 9.105 12.264 1.00 96.44 248 PHE A CA 1
ATOM 1969 C C . PHE A 1 248 ? -4.852 9.369 13.723 1.00 96.44 248 PHE A C 1
ATOM 1971 O O . PHE A 1 248 ? -4.988 10.525 14.131 1.00 96.44 248 PHE A O 1
ATOM 1978 N N . ALA A 1 249 ? -4.963 8.321 14.543 1.00 94.81 249 ALA A N 1
ATOM 1979 C CA . ALA A 1 249 ? -5.341 8.446 15.948 1.00 94.81 249 ALA A CA 1
ATOM 1980 C C . ALA A 1 249 ? -4.320 9.266 16.757 1.00 94.81 249 ALA A C 1
ATOM 1982 O O . ALA A 1 249 ? -4.706 10.068 17.610 1.00 94.81 249 ALA A O 1
ATOM 1983 N N . SER A 1 250 ? -3.021 9.110 16.474 1.00 93.44 250 SER A N 1
ATOM 1984 C CA . SER A 1 250 ? -1.948 9.871 17.131 1.00 93.44 250 SER A CA 1
ATOM 1985 C C . SER A 1 250 ? -2.022 11.377 16.850 1.00 93.44 250 SER A C 1
ATOM 1987 O O . SER A 1 250 ? -1.626 12.176 17.700 1.00 93.44 250 SER A O 1
ATOM 1989 N N . LYS A 1 251 ? -2.582 11.753 15.693 1.00 93.81 251 LYS A N 1
ATOM 1990 C CA . LYS A 1 251 ? -2.837 13.134 15.260 1.00 93.81 251 LYS A CA 1
ATOM 1991 C C . LYS A 1 251 ? -4.265 13.602 15.550 1.00 93.81 251 LYS A C 1
ATOM 1993 O O . LYS A 1 251 ? -4.663 14.667 15.097 1.00 93.81 251 LYS A O 1
ATOM 1998 N N . GLU A 1 252 ? -5.029 12.818 16.311 1.00 93.25 252 GLU A N 1
ATOM 1999 C CA . GLU A 1 252 ? -6.420 13.105 16.683 1.00 93.25 252 GLU A CA 1
ATOM 2000 C C . GLU A 1 252 ? -7.371 13.253 15.481 1.00 93.25 252 GLU A C 1
ATOM 2002 O O . GLU A 1 252 ? -8.439 13.855 15.583 1.00 93.25 252 GLU A O 1
ATOM 2007 N N . ARG A 1 253 ? -7.017 12.654 14.340 1.00 94.88 253 ARG A N 1
ATOM 2008 C CA . ARG A 1 253 ? -7.835 12.641 13.126 1.00 94.88 253 ARG A CA 1
ATOM 2009 C C . ARG A 1 253 ? -8.681 11.369 13.078 1.00 94.88 253 ARG A C 1
ATOM 2011 O O . ARG A 1 253 ? -8.234 10.296 13.478 1.00 94.88 253 ARG A O 1
ATOM 2018 N N . GLY A 1 254 ? -9.931 11.489 12.628 1.00 94.00 254 GLY A N 1
ATOM 2019 C CA . GLY A 1 254 ? -10.837 10.344 12.461 1.00 94.00 254 GLY A CA 1
ATOM 2020 C C . GLY A 1 254 ? -11.278 9.644 13.755 1.00 94.00 254 GLY A C 1
ATOM 2021 O O . GLY A 1 254 ? -11.897 8.584 13.688 1.00 94.00 254 GLY A O 1
ATOM 2022 N N . LEU A 1 255 ? -11.015 10.217 14.939 1.00 93.88 255 LEU A N 1
ATOM 2023 C CA . LEU A 1 255 ? -11.340 9.583 16.228 1.00 93.88 255 LEU A CA 1
ATOM 2024 C C . LEU A 1 255 ? -12.827 9.233 16.375 1.00 93.88 255 LEU A C 1
ATOM 2026 O O . LEU A 1 255 ? -13.152 8.234 17.010 1.00 93.88 255 LEU A O 1
ATOM 2030 N N . GLY A 1 256 ? -13.728 10.023 15.783 1.00 92.88 256 GLY A N 1
ATOM 2031 C CA . GLY A 1 256 ? -15.168 9.747 15.805 1.00 92.88 256 GLY A CA 1
ATOM 2032 C C . GLY A 1 256 ? -15.558 8.436 15.114 1.00 92.88 256 GLY A C 1
ATOM 2033 O O . GLY A 1 256 ? -16.554 7.831 15.499 1.00 92.88 256 GLY A O 1
ATOM 2034 N N . LEU A 1 257 ? -14.758 7.984 14.144 1.00 96.06 257 LEU A N 1
ATOM 2035 C CA . LEU A 1 257 ? -14.938 6.719 13.429 1.00 96.06 257 LEU A CA 1
ATOM 2036 C C . LEU A 1 257 ? -14.281 5.571 14.192 1.00 96.06 257 LEU A C 1
ATOM 2038 O O . LEU A 1 257 ? -14.925 4.574 14.497 1.00 96.06 257 LEU A O 1
ATOM 2042 N N . ILE A 1 258 ? -13.014 5.752 14.578 1.00 95.38 258 ILE A N 1
ATOM 2043 C CA . ILE A 1 258 ? -12.222 4.716 15.257 1.00 95.38 258 ILE A CA 1
ATOM 2044 C C . ILE A 1 258 ? -12.842 4.336 16.615 1.00 95.38 258 ILE A C 1
ATOM 2046 O O . ILE A 1 258 ? -12.743 3.194 17.049 1.00 95.38 258 ILE A O 1
ATOM 2050 N N . LEU A 1 259 ? -13.498 5.283 17.296 1.00 94.69 259 LEU A N 1
ATOM 2051 C CA . LEU A 1 259 ? -14.137 5.065 18.598 1.00 94.69 259 LEU A CA 1
ATOM 2052 C C . LEU A 1 259 ? -15.601 4.597 18.507 1.00 94.69 259 LEU A C 1
ATOM 2054 O O . LEU A 1 259 ? -16.324 4.682 19.509 1.00 94.69 259 LEU A O 1
ATOM 2058 N N . GLN A 1 260 ? -16.069 4.152 17.339 1.00 94.00 260 GLN A N 1
ATOM 2059 C CA . GLN A 1 260 ? -17.373 3.499 17.212 1.00 94.00 260 GLN A CA 1
ATOM 2060 C C . GLN A 1 260 ? -17.351 2.125 17.889 1.00 94.00 260 GLN A C 1
ATOM 2062 O O . GLN A 1 260 ? -16.371 1.392 17.785 1.00 94.00 260 GLN A O 1
ATOM 2067 N N . ASP A 1 261 ? -18.439 1.784 18.584 1.00 91.12 261 ASP A N 1
ATOM 2068 C CA . ASP A 1 261 ? -18.513 0.578 19.424 1.00 91.12 261 ASP A CA 1
ATOM 2069 C C . ASP A 1 261 ? -18.252 -0.698 18.611 1.00 91.12 261 ASP A C 1
ATOM 2071 O O . ASP A 1 261 ? -17.576 -1.605 19.083 1.00 91.12 261 ASP A O 1
ATOM 2075 N N . GLU A 1 262 ? -18.735 -0.741 17.367 1.00 91.88 262 GLU A N 1
ATOM 2076 C CA . GLU A 1 262 ? -18.523 -1.852 16.435 1.00 91.88 262 GLU A CA 1
ATOM 2077 C C . GLU A 1 262 ? -17.038 -2.134 16.211 1.00 91.88 262 GLU A C 1
ATOM 2079 O O . GLU A 1 262 ? -16.581 -3.245 16.464 1.00 91.88 262 GLU A O 1
ATOM 2084 N N . PHE A 1 263 ? -16.268 -1.113 15.840 1.00 94.12 263 PHE A N 1
ATOM 2085 C CA . PHE A 1 263 ? -14.844 -1.283 15.584 1.00 94.12 263 PHE A CA 1
ATOM 2086 C C . PHE A 1 263 ? -14.039 -1.521 16.864 1.00 94.12 263 PHE A C 1
ATOM 2088 O O . PHE A 1 263 ? -13.091 -2.301 16.859 1.00 94.12 263 PHE A O 1
ATOM 2095 N N . LEU A 1 264 ? -14.421 -0.894 17.984 1.00 91.94 264 LEU A N 1
ATOM 2096 C CA . LEU A 1 264 ? -13.759 -1.124 19.272 1.00 91.94 264 LEU A CA 1
ATOM 2097 C C . LEU A 1 264 ? -13.848 -2.588 19.721 1.00 91.94 264 LEU A C 1
ATOM 2099 O O . LEU A 1 264 ? -12.864 -3.106 20.251 1.00 91.94 264 LEU A O 1
ATOM 2103 N N . ARG A 1 265 ? -14.981 -3.260 19.477 1.00 89.38 265 ARG A N 1
ATOM 2104 C CA . ARG A 1 265 ? -15.119 -4.702 19.734 1.00 89.38 265 ARG A CA 1
ATOM 2105 C C . ARG A 1 265 ? -14.206 -5.528 18.838 1.00 89.38 265 ARG A C 1
ATOM 2107 O O . ARG A 1 265 ? -13.528 -6.428 19.330 1.00 89.38 265 ARG A O 1
ATOM 2114 N N . ASP A 1 266 ? -14.146 -5.191 17.552 1.00 90.44 266 ASP A N 1
ATOM 2115 C CA . ASP A 1 266 ? -13.318 -5.919 16.592 1.00 90.44 266 ASP A CA 1
ATOM 2116 C C . ASP A 1 266 ? -11.824 -5.800 16.922 1.00 90.44 266 ASP A C 1
ATOM 2118 O O . ASP A 1 266 ? -11.112 -6.804 16.892 1.00 90.44 266 ASP A O 1
ATOM 2122 N N . ILE A 1 267 ? -11.340 -4.600 17.287 1.00 89.19 267 ILE A N 1
ATOM 2123 C CA . ILE A 1 267 ? -9.913 -4.338 17.564 1.00 89.19 267 ILE A CA 1
ATOM 2124 C C . ILE A 1 267 ? -9.343 -5.314 18.606 1.00 89.19 267 ILE A C 1
ATOM 2126 O O . ILE A 1 267 ? -8.202 -5.760 18.462 1.00 89.19 267 ILE A O 1
ATOM 2130 N N . CYS A 1 268 ? -10.116 -5.677 19.636 1.00 80.38 268 CYS A N 1
ATOM 2131 C CA . CYS A 1 268 ? -9.698 -6.627 20.673 1.00 80.38 268 CYS A CA 1
ATOM 2132 C C . CYS A 1 268 ? -9.369 -8.024 20.113 1.00 80.38 268 CYS A C 1
ATOM 2134 O O . CYS A 1 268 ? -8.585 -8.764 20.709 1.00 80.38 268 CYS A O 1
ATOM 2136 N N . GLY A 1 269 ? -9.955 -8.389 18.970 1.00 83.19 269 GLY A N 1
ATOM 2137 C CA . GLY A 1 269 ? -9.693 -9.631 18.244 1.00 83.19 269 GLY A CA 1
ATOM 2138 C C . GLY A 1 269 ? -8.565 -9.538 17.211 1.00 83.19 269 GLY A C 1
ATOM 2139 O O . GLY A 1 269 ? -8.176 -10.559 16.644 1.00 83.19 269 GLY A O 1
ATOM 2140 N N . MET A 1 270 ? -8.014 -8.348 16.957 1.00 89.19 270 MET A N 1
ATOM 2141 C CA . MET A 1 270 ? -7.006 -8.129 15.917 1.00 89.19 270 MET A CA 1
ATOM 2142 C C . MET A 1 270 ? -5.588 -8.273 16.472 1.00 89.19 270 MET A C 1
ATOM 2144 O O . MET A 1 270 ? -4.928 -7.298 16.832 1.00 89.19 270 MET A O 1
ATOM 2148 N N . TRP A 1 271 ? -5.099 -9.508 16.544 1.00 72.12 271 TRP A N 1
ATOM 2149 C CA . TRP A 1 271 ? -3.797 -9.821 17.149 1.00 72.12 271 TRP A CA 1
ATOM 2150 C C . TRP A 1 271 ? -2.611 -9.701 16.192 1.00 72.12 271 TRP A C 1
ATOM 2152 O O . TRP A 1 271 ? -1.471 -9.820 16.630 1.00 72.12 271 TRP A O 1
ATOM 2162 N N . GLY A 1 272 ? -2.837 -9.459 14.895 1.00 64.44 272 GLY A N 1
ATOM 2163 C CA . GLY A 1 272 ? -1.727 -9.329 13.949 1.00 64.44 272 GLY A CA 1
ATOM 2164 C C . GLY A 1 272 ? -0.911 -10.613 13.760 1.00 64.44 272 GLY A C 1
ATOM 2165 O O . GLY A 1 272 ? 0.254 -10.533 13.356 1.00 64.44 272 GLY A O 1
ATOM 2166 N N . GLY A 1 273 ? -1.555 -11.762 14.023 1.00 60.44 273 GLY A N 1
ATOM 2167 C CA . GLY A 1 273 ? -1.096 -13.131 13.766 1.00 60.44 273 GLY A CA 1
ATOM 2168 C C . GLY A 1 273 ? 0.051 -13.624 14.648 1.00 60.44 273 GLY A C 1
ATOM 2169 O O . GLY A 1 273 ? 0.856 -12.866 15.176 1.00 60.44 273 GLY A O 1
ATOM 2170 N N . ILE A 1 274 ? 0.150 -14.950 14.777 1.00 47.50 274 ILE A N 1
ATOM 2171 C CA . ILE A 1 274 ? 1.118 -15.636 15.657 1.00 47.50 274 ILE A CA 1
ATOM 2172 C C . ILE A 1 274 ? 2.576 -15.378 15.226 1.00 47.50 274 ILE A C 1
ATOM 2174 O O . ILE A 1 274 ? 3.495 -15.470 16.032 1.00 47.50 274 ILE A O 1
ATOM 2178 N N . THR A 1 275 ? 2.817 -15.039 13.958 1.00 48.50 275 THR A N 1
ATOM 2179 C CA . THR A 1 275 ? 4.170 -14.885 13.399 1.00 48.50 275 THR A CA 1
ATOM 2180 C C . THR A 1 275 ? 4.815 -13.523 13.658 1.00 48.50 275 THR A C 1
ATOM 2182 O O . THR A 1 275 ? 5.966 -13.327 13.272 1.00 48.50 275 THR A O 1
ATOM 2185 N N . SER A 1 276 ? 4.100 -12.572 14.265 1.00 52.00 276 SER A N 1
ATOM 2186 C CA . SER A 1 276 ? 4.591 -11.213 14.502 1.00 52.00 276 SER A CA 1
ATOM 2187 C C . SER A 1 276 ? 4.613 -10.883 15.995 1.00 52.00 276 SER A C 1
ATOM 2189 O O . SER A 1 276 ? 3.849 -10.050 16.473 1.00 52.00 276 SER A O 1
ATOM 2191 N N . GLU A 1 277 ? 5.516 -11.526 16.742 1.00 47.31 277 GLU A N 1
ATOM 2192 C CA . GLU A 1 277 ? 5.660 -11.349 18.203 1.00 47.31 277 GLU A CA 1
ATOM 2193 C C . GLU A 1 277 ? 5.896 -9.885 18.633 1.00 47.31 277 GLU A C 1
ATOM 2195 O O . GLU A 1 277 ? 5.609 -9.519 19.769 1.00 47.31 277 GLU A O 1
ATOM 2200 N N . ASN A 1 278 ? 6.380 -9.036 17.718 1.00 52.78 278 ASN A N 1
ATOM 2201 C CA . ASN A 1 278 ? 6.632 -7.612 17.950 1.00 52.78 278 ASN A CA 1
ATOM 2202 C C . ASN A 1 278 ? 5.570 -6.680 17.334 1.00 52.78 278 ASN A C 1
ATOM 2204 O O . ASN A 1 278 ? 5.752 -5.460 17.368 1.00 52.78 278 ASN A O 1
ATOM 2208 N N . SER A 1 279 ? 4.486 -7.203 16.744 1.00 58.44 279 SER A N 1
ATOM 2209 C CA . SER A 1 279 ? 3.401 -6.351 16.248 1.00 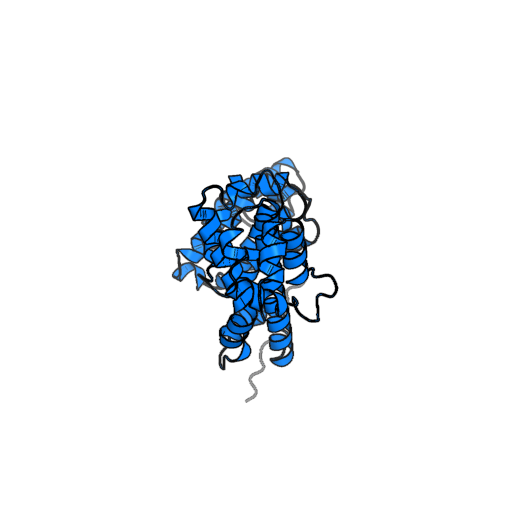58.44 279 SER A CA 1
ATOM 2210 C C . SER A 1 279 ? 2.682 -5.701 17.416 1.00 58.44 279 SER A C 1
ATOM 2212 O O . SER A 1 279 ? 2.211 -6.381 18.325 1.00 58.44 279 SER A O 1
ATOM 2214 N N . SER A 1 280 ? 2.535 -4.378 17.373 1.00 60.66 280 SER A N 1
ATOM 2215 C CA . SER A 1 280 ? 1.664 -3.696 18.324 1.00 60.66 280 SER A CA 1
ATOM 2216 C C . SER A 1 280 ? 0.193 -4.089 18.116 1.00 60.66 280 SER A C 1
ATOM 2218 O O . SER A 1 280 ? -0.565 -4.038 19.080 1.00 60.66 280 SER A O 1
ATOM 2220 N N . ALA A 1 281 ? -0.188 -4.553 16.915 1.00 80.19 281 ALA A N 1
ATOM 2221 C CA . ALA A 1 281 ? -1.517 -5.059 16.563 1.00 80.19 281 ALA A CA 1
ATOM 2222 C C . ALA A 1 281 ? -2.663 -4.168 17.098 1.00 80.19 281 ALA A C 1
ATOM 2224 O O . ALA A 1 281 ? -2.507 -2.948 17.221 1.00 80.19 281 ALA A O 1
ATOM 2225 N N . GLY A 1 282 ? -3.828 -4.749 17.400 1.00 84.12 282 GLY A N 1
ATOM 2226 C CA . GLY A 1 282 ? -4.971 -4.013 17.944 1.00 84.12 282 GLY A CA 1
ATOM 2227 C C . GLY A 1 282 ? -4.657 -3.350 19.289 1.00 84.12 282 GLY A C 1
ATOM 2228 O O . GLY A 1 282 ? -5.069 -2.217 19.541 1.00 84.12 282 GLY A O 1
ATOM 2229 N N . ILE A 1 283 ? -3.821 -3.989 20.115 1.00 84.81 283 ILE A N 1
ATOM 2230 C CA . ILE A 1 283 ? -3.373 -3.462 21.416 1.00 84.81 283 ILE A CA 1
ATOM 2231 C C . ILE A 1 283 ? -2.653 -2.116 21.264 1.00 84.81 283 ILE A C 1
ATOM 2233 O O . ILE A 1 283 ? -2.825 -1.216 22.088 1.00 84.81 283 ILE A O 1
ATOM 2237 N N . GLY A 1 284 ? -1.856 -1.960 20.210 1.00 86.75 284 GLY A N 1
ATOM 2238 C CA . GLY A 1 284 ? -1.148 -0.735 19.874 1.00 86.75 284 GLY A CA 1
ATOM 2239 C C . GLY A 1 284 ? -2.118 0.414 19.667 1.00 86.75 284 GLY A C 1
ATOM 2240 O O . GLY A 1 284 ? -1.971 1.457 20.304 1.00 86.75 284 GLY A O 1
ATOM 2241 N N . LEU A 1 285 ? -3.155 0.179 18.862 1.00 91.19 285 LEU A N 1
ATOM 2242 C CA . LEU A 1 285 ? -4.208 1.159 18.614 1.00 91.19 285 LEU A CA 1
ATOM 2243 C C . LEU A 1 285 ? -4.998 1.482 19.873 1.00 91.19 285 LEU A C 1
ATOM 2245 O O . LEU A 1 285 ? -5.133 2.656 20.219 1.00 91.19 285 LEU A O 1
ATOM 2249 N N . MET A 1 286 ? -5.413 0.474 20.639 1.00 90.62 286 MET A N 1
ATOM 2250 C CA . MET A 1 286 ? -6.078 0.697 21.927 1.00 90.62 286 MET A CA 1
ATOM 2251 C C . MET A 1 286 ? -5.231 1.557 22.871 1.00 90.62 286 MET A C 1
ATOM 2253 O O . MET A 1 286 ? -5.746 2.466 23.526 1.00 90.62 286 MET A O 1
ATOM 2257 N N . ARG A 1 287 ? -3.917 1.313 22.929 1.00 90.38 287 ARG A N 1
ATOM 2258 C CA . ARG A 1 287 ? -2.993 2.094 23.754 1.00 90.38 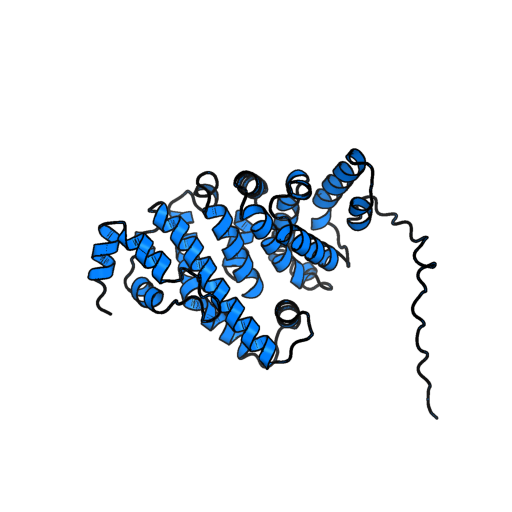287 ARG A CA 1
ATOM 2259 C C . ARG A 1 287 ? -2.929 3.556 23.309 1.00 90.38 287 ARG A C 1
ATOM 2261 O O . ARG A 1 287 ? -2.981 4.432 24.172 1.00 90.38 287 ARG A O 1
ATOM 2268 N N . ILE A 1 288 ? -2.845 3.823 22.002 1.00 91.62 288 ILE A N 1
ATOM 2269 C CA . ILE A 1 288 ? -2.859 5.191 21.458 1.00 91.62 288 ILE A CA 1
ATOM 2270 C C . ILE A 1 288 ? -4.171 5.901 21.811 1.00 91.62 288 ILE A C 1
ATOM 2272 O O . ILE A 1 288 ? -4.143 7.020 22.328 1.00 91.62 288 ILE A O 1
ATOM 2276 N N . LEU A 1 289 ? -5.313 5.236 21.623 1.00 92.81 289 LEU A N 1
ATOM 2277 C CA . LEU A 1 289 ? -6.630 5.787 21.954 1.00 92.81 289 LEU A CA 1
ATOM 2278 C C . LEU A 1 289 ? -6.745 6.122 23.453 1.00 92.81 289 LEU A C 1
ATOM 2280 O O . LEU A 1 289 ? -7.250 7.184 23.826 1.00 92.81 289 LEU A O 1
ATOM 2284 N N . CYS A 1 290 ? -6.201 5.272 24.327 1.00 93.38 290 CYS A N 1
ATOM 2285 C CA . CYS A 1 290 ? -6.201 5.467 25.780 1.00 93.38 290 CYS A CA 1
ATOM 2286 C C . CYS A 1 290 ? -5.345 6.647 26.276 1.00 93.38 290 CYS A C 1
ATOM 2288 O O . CYS A 1 290 ? -5.536 7.112 27.409 1.00 93.38 290 CYS A O 1
ATOM 2290 N N . TYR A 1 291 ? -4.435 7.196 25.466 1.00 91.81 291 TYR A N 1
ATOM 2291 C CA . TYR A 1 291 ? -3.729 8.423 25.848 1.00 91.81 291 TYR A CA 1
ATOM 2292 C C . TYR A 1 291 ? -4.670 9.631 25.944 1.00 91.81 291 TYR A C 1
ATOM 2294 O O . TYR A 1 291 ? -4.381 10.585 26.671 1.00 91.81 291 TYR A O 1
ATOM 2302 N N . LYS A 1 292 ? -5.845 9.571 25.309 1.00 88.94 292 LYS A N 1
ATOM 2303 C CA . LYS A 1 292 ? -6.843 10.645 25.314 1.00 88.94 292 LYS A CA 1
ATOM 2304 C C . LYS A 1 292 ? -8.024 10.308 26.224 1.00 88.94 292 LYS A C 1
ATOM 2306 O O . LYS A 1 292 ? -8.439 9.158 26.340 1.00 88.94 292 LYS A O 1
ATOM 2311 N N . ALA A 1 293 ? -8.591 11.328 26.873 1.00 90.94 293 ALA A N 1
ATOM 2312 C CA . ALA A 1 293 ? -9.733 11.152 27.776 1.00 90.94 293 ALA A CA 1
ATOM 2313 C C . ALA A 1 293 ? -10.962 10.579 27.053 1.00 90.94 293 ALA A C 1
ATOM 2315 O O . ALA A 1 293 ? -11.602 9.668 27.571 1.00 90.94 293 ALA A O 1
ATOM 2316 N N . LEU A 1 294 ? -11.237 11.064 25.836 1.00 91.44 294 LEU A N 1
ATOM 2317 C CA . LEU A 1 294 ? -12.319 10.554 24.995 1.00 91.44 294 LEU A CA 1
ATOM 2318 C C . LEU A 1 294 ? -12.150 9.055 24.712 1.00 91.44 294 LEU A C 1
ATOM 2320 O O . LEU A 1 294 ? -13.085 8.291 24.935 1.00 91.44 294 LEU A O 1
ATOM 2324 N N . GLY A 1 295 ? -10.952 8.630 24.297 1.00 92.25 295 GLY A N 1
ATOM 2325 C CA . GLY A 1 295 ? -10.662 7.223 24.024 1.00 92.25 295 GLY A CA 1
ATOM 2326 C C . GLY A 1 295 ? -10.814 6.340 25.260 1.00 92.25 295 GLY A C 1
ATOM 2327 O O . GLY A 1 295 ? -11.508 5.331 25.190 1.00 92.25 295 GLY A O 1
ATOM 2328 N N . ARG A 1 296 ? -10.286 6.756 26.424 1.00 93.06 296 ARG A N 1
ATOM 2329 C CA . ARG A 1 296 ? -10.494 6.019 27.690 1.00 93.06 296 ARG A CA 1
ATOM 2330 C C . ARG A 1 296 ? -11.969 5.858 28.038 1.00 93.06 296 ARG A C 1
ATOM 2332 O O . ARG A 1 296 ? -12.381 4.765 28.406 1.00 93.06 296 ARG A O 1
ATOM 2339 N N . ASN A 1 297 ? -12.755 6.928 27.923 1.00 92.50 297 ASN A N 1
ATOM 2340 C CA . ASN A 1 297 ? -14.179 6.899 28.254 1.00 92.50 297 ASN A CA 1
ATOM 2341 C C . ASN A 1 297 ? -14.962 5.978 27.312 1.00 92.50 297 ASN A C 1
ATOM 2343 O O . ASN A 1 297 ? -15.827 5.236 27.769 1.00 92.50 297 ASN A O 1
ATOM 2347 N N . ARG A 1 298 ? -14.656 6.013 26.008 1.00 92.44 298 ARG A N 1
ATOM 2348 C CA . ARG A 1 298 ? -15.299 5.152 25.006 1.00 92.44 298 ARG A CA 1
ATOM 2349 C C . ARG A 1 298 ? -14.921 3.686 25.200 1.00 92.44 298 ARG A C 1
ATOM 2351 O O . ARG A 1 298 ? -15.815 2.858 25.277 1.00 92.44 298 ARG A O 1
ATOM 2358 N N . ILE A 1 299 ? -13.636 3.383 25.391 1.00 89.69 299 ILE A N 1
ATOM 2359 C CA . ILE A 1 299 ? -13.158 2.013 25.641 1.00 89.69 299 ILE A CA 1
ATOM 2360 C C . ILE A 1 299 ? -13.739 1.455 26.947 1.00 89.69 299 ILE A C 1
ATOM 2362 O O . ILE A 1 299 ? -14.266 0.354 26.950 1.00 89.69 299 ILE A O 1
ATOM 2366 N N . ALA A 1 300 ? -13.720 2.216 28.048 1.00 89.06 300 ALA A N 1
ATOM 2367 C CA . ALA A 1 300 ? -14.305 1.773 29.319 1.00 89.06 300 ALA A CA 1
ATOM 2368 C C . ALA A 1 300 ? -15.840 1.640 29.270 1.00 89.06 300 ALA A C 1
ATOM 2370 O O . ALA A 1 300 ? -16.428 0.908 30.066 1.00 89.06 300 ALA A O 1
ATOM 2371 N N . GLY A 1 301 ? -16.491 2.388 28.375 1.00 86.69 301 GLY A N 1
ATOM 2372 C CA . GLY A 1 301 ? -17.930 2.329 28.135 1.00 86.69 301 GLY A CA 1
ATOM 2373 C C . GLY A 1 301 ? -18.359 1.229 27.161 1.00 86.69 301 GLY A C 1
ATOM 2374 O O . GLY A 1 301 ? -19.543 0.892 27.148 1.00 86.69 301 GLY A O 1
ATOM 2375 N N . CYS A 1 302 ? -17.430 0.670 26.381 1.00 83.81 302 CYS A N 1
ATOM 2376 C CA . CYS A 1 302 ? -17.678 -0.451 25.483 1.00 83.81 302 CYS A CA 1
ATOM 2377 C C . CYS A 1 302 ? -17.933 -1.704 26.329 1.00 83.81 302 CYS A C 1
ATOM 2379 O O . CYS A 1 302 ? -17.051 -2.181 27.040 1.00 83.81 302 CYS A O 1
ATOM 2381 N N . ARG A 1 303 ? -19.183 -2.179 26.334 1.00 69.00 303 ARG A N 1
ATOM 2382 C CA . ARG A 1 303 ? -19.620 -3.340 27.120 1.00 69.00 303 ARG A CA 1
ATOM 2383 C C . ARG A 1 303 ? -19.672 -4.568 26.225 1.00 69.00 303 ARG A C 1
ATOM 2385 O O . ARG A 1 303 ? -20.758 -4.940 25.808 1.00 69.00 303 ARG A O 1
ATOM 2392 N N . GLU A 1 304 ? -18.508 -5.123 25.926 1.00 60.12 304 GLU A N 1
ATOM 2393 C CA . GLU A 1 304 ? -18.222 -6.410 25.265 1.00 60.12 304 GLU A CA 1
ATOM 2394 C C . GLU A 1 304 ? -16.703 -6.492 25.072 1.00 60.12 304 GLU A C 1
ATOM 2396 O O . GLU A 1 304 ? -16.169 -7.618 25.158 1.00 60.12 304 GLU A O 1
#

Secondary structure (DSSP, 8-state):
--------PPPPTTTTTT-----TT-HHHHHH--SHHHHHHHHHHHHHHGGGS--TTHHHHHHHHHHHHHH-TT--TTGGGTHHHHHHHHHHHHHH-HHHHTSTTGGGHHHHHHHHHHHHTTT-HHHHHHHHHTT-HHHHHHHHTTSS-HHHHHHHHHHHHHHTTSHHHHHHH--SHHHHHHHHHHHHHHHHHHHHHHIIIIIT-SS--HHHHHHHHTT---HHHHHHHHHHHHHHHHHHHHHHHHHHHHTT-SHHHHT-HHHHHHHTT----TT-TT--HHHHHHHHHHTSHHHHHHHHH---

pLDDT: mean 88.68, std 16.67, range [29.44, 98.88]

Sequence (304 aa):
MKETARIRRTPTTETMSKWQCTAGSCFLCAMKESNPCKRMAAFSKYFKEVAHNDDPDLVLVLSSLWSIAMKQPDDPEFPMFGIFHSMSQLIERALNDKEWLHSGQNVYIPYYAAHIIGSYTMNMEEFAEEAVRAGVIPPLVELMKGSLSWVEQRVAVRALGHLASYDKTFESVGSEDEEVEKIVRLAMEVASGSVDVVYVEFIMKERRLSYQSDLLTRGLGDEGMENKKAEEWASQMQCWSLHLLNCFASKERGLGLILQDEFLRDICGMWGGITSENSSAGIGLMRILCYKALGRNRIAGCRE

Foldseek 3Di:
DDDDDDPDDDDPPVVVPDPDPPPLQDPVVLVPDPDPVSSLVNLLSNLVCVLVDPDLCSLVVLVVLLVCLQVCLQDCSNLVSLLLLSLQSLLVCCLPPVVSCPPRPNVCSLLSSLSSLLSNLQPDLVSLVSSLVSPNQPSLLCQCLQSDHLSSVLSSLSNLLSQLQDPVRVVSNPVDLVSLQSLLVSLLCLLLCLQVRLCVQALPDPDHDVVLQCVQPVSPDDSVSSVVSSNLSSLSSNLSSLSSNLSCLLVVHPCVPCLPLVSLVSLVVFPSDPVCPPRCGSVVSLVSLVVDPVSVVSNVVNDD

Organism: NCBI:txid210225

Radius of gyration: 21.86 Å; chains: 1; bounding box: 51×63×62 Å

InterPro domains:
  IPR000225 Armadillo [SM00185] (123-165)
  IPR011989 Armadillo-like helical [G3DSA:1.25.10.10] (87-197)
  IPR016024 Armadillo-type fold [SSF48371] (52-260)
  IPR058868 ARM repeat, N-terminal, plant [PF26524] (20-259)